Protein AF-A0A5J4R6I9-F1 (afdb_monomer_lite)

Structure (mmCIF, N/CA/C/O backbone):
data_AF-A0A5J4R6I9-F1
#
_entry.id   AF-A0A5J4R6I9-F1
#
loop_
_atom_site.group_PDB
_atom_site.id
_atom_site.type_symbol
_atom_site.label_atom_id
_atom_site.label_alt_id
_atom_site.label_comp_id
_atom_site.label_asym_id
_atom_site.label_entity_id
_atom_site.label_seq_id
_atom_site.pdbx_PDB_ins_code
_atom_site.Cartn_x
_atom_site.Cartn_y
_atom_site.Cartn_z
_atom_site.occupancy
_atom_site.B_iso_or_equiv
_atom_site.auth_seq_id
_atom_site.auth_comp_id
_atom_site.auth_asym_id
_atom_site.auth_atom_id
_atom_site.pdbx_PDB_model_num
ATOM 1 N N . MET A 1 1 ? 25.600 -30.778 99.241 1.00 45.31 1 MET A N 1
ATOM 2 C CA . MET A 1 1 ? 24.886 -31.105 97.985 1.00 45.31 1 MET A CA 1
ATOM 3 C C . MET A 1 1 ? 24.983 -29.894 97.069 1.00 45.31 1 MET A C 1
ATOM 5 O O . MET A 1 1 ? 24.876 -28.780 97.561 1.00 45.31 1 MET A O 1
ATOM 9 N N . LYS A 1 2 ? 25.383 -30.118 95.813 1.00 40.72 2 LYS A N 1
ATOM 10 C CA . LYS A 1 2 ? 26.003 -29.141 94.900 1.00 40.72 2 LYS A CA 1
ATOM 11 C C . LYS A 1 2 ? 25.007 -28.158 94.264 1.00 40.72 2 LYS A C 1
ATOM 13 O O . LYS A 1 2 ? 23.905 -28.547 93.899 1.00 40.72 2 LYS A O 1
ATOM 18 N N . HIS A 1 3 ? 25.484 -26.922 94.091 1.00 52.53 3 HIS A N 1
ATOM 19 C CA . HIS A 1 3 ? 24.996 -25.872 93.186 1.00 52.53 3 HIS A CA 1
ATOM 20 C C . HIS A 1 3 ? 24.918 -26.319 91.711 1.00 52.53 3 HIS A C 1
ATOM 22 O O . HIS A 1 3 ? 25.648 -27.237 91.338 1.00 52.53 3 HIS A O 1
ATOM 28 N N . LEU A 1 4 ? 24.117 -25.574 90.919 1.00 43.12 4 LEU A N 1
ATOM 29 C CA . LEU A 1 4 ? 24.099 -25.317 89.451 1.00 43.12 4 LEU A CA 1
ATOM 30 C C . LEU A 1 4 ? 22.637 -25.411 88.957 1.00 43.12 4 LEU A C 1
ATOM 32 O O . LEU A 1 4 ? 21.965 -26.380 89.264 1.00 43.12 4 LEU A O 1
ATOM 36 N N . GLY A 1 5 ? 22.029 -24.498 88.205 1.00 40.91 5 GLY A N 1
ATOM 37 C CA . GLY A 1 5 ? 22.426 -23.248 87.569 1.00 40.91 5 GLY A CA 1
ATOM 38 C C . GLY A 1 5 ? 21.245 -22.841 86.671 1.00 40.91 5 GLY A C 1
ATOM 39 O O . GLY A 1 5 ? 20.778 -23.643 85.870 1.00 40.91 5 GLY A O 1
ATOM 40 N N . SER A 1 6 ? 20.714 -21.631 86.844 1.00 49.66 6 SER A N 1
ATOM 41 C CA . SER A 1 6 ? 19.650 -21.069 86.001 1.00 49.66 6 SER A CA 1
ATOM 42 C C . SER A 1 6 ? 20.238 -20.690 84.638 1.00 49.66 6 SER A C 1
ATOM 44 O O . SER A 1 6 ? 20.917 -19.668 84.531 1.00 49.66 6 SER A O 1
ATOM 46 N N . THR A 1 7 ? 20.002 -21.484 83.590 1.00 47.03 7 THR A N 1
AT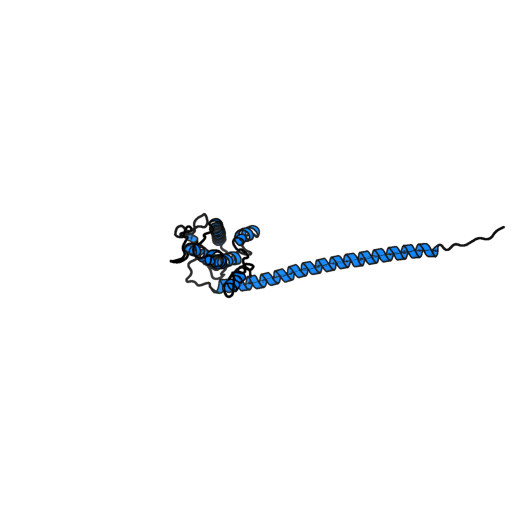OM 47 C CA . THR A 1 7 ? 20.437 -21.150 82.224 1.00 47.03 7 THR A CA 1
ATOM 48 C C . THR A 1 7 ? 19.288 -20.584 81.389 1.00 47.03 7 THR A C 1
ATOM 50 O O . THR A 1 7 ? 18.509 -21.314 80.795 1.00 47.03 7 THR A O 1
ATOM 53 N N . ASN A 1 8 ? 19.212 -19.253 81.356 1.00 51.78 8 ASN A N 1
ATOM 54 C CA . ASN A 1 8 ? 19.246 -18.427 80.142 1.00 51.78 8 ASN A CA 1
ATOM 55 C C . ASN A 1 8 ? 18.457 -18.904 78.888 1.00 51.78 8 ASN A C 1
ATOM 57 O O . ASN A 1 8 ? 19.024 -19.020 77.802 1.00 51.78 8 ASN A O 1
ATOM 61 N N . ASN A 1 9 ? 17.137 -19.095 78.990 1.00 50.00 9 ASN A N 1
ATOM 62 C CA . ASN A 1 9 ? 16.283 -19.397 77.822 1.00 50.00 9 ASN A CA 1
ATOM 63 C C . ASN A 1 9 ? 15.945 -18.167 76.947 1.00 50.00 9 ASN A C 1
ATOM 65 O O . ASN A 1 9 ? 15.616 -18.316 75.773 1.00 50.00 9 ASN A O 1
ATOM 69 N N . GLY A 1 10 ? 16.109 -16.942 77.462 1.00 50.25 10 GLY A N 1
ATOM 70 C CA . GLY A 1 10 ? 15.724 -15.712 76.748 1.00 50.25 10 GLY A CA 1
ATOM 71 C C . GLY A 1 10 ? 16.582 -15.351 75.524 1.00 50.25 10 GLY A C 1
ATOM 72 O O . GLY A 1 10 ? 16.172 -14.537 74.698 1.00 50.25 10 GLY A O 1
ATOM 73 N N . TRP A 1 11 ? 17.768 -15.949 75.361 1.00 43.66 11 TRP A N 1
ATOM 74 C CA . TRP A 1 11 ? 18.669 -15.644 74.238 1.00 43.66 11 TRP A CA 1
ATOM 75 C C . TRP A 1 11 ? 18.305 -16.383 72.943 1.00 43.66 11 TRP A C 1
ATOM 77 O O . TRP A 1 11 ? 18.544 -15.862 71.853 1.00 43.66 11 TRP A O 1
ATOM 87 N N . TYR A 1 12 ? 17.731 -17.585 73.043 1.00 48.50 12 TYR A N 1
ATOM 88 C CA . TYR A 1 12 ? 17.387 -18.413 71.882 1.00 48.50 12 TYR A CA 1
ATOM 89 C C . TYR A 1 12 ? 16.024 -18.044 71.280 1.00 48.50 12 TYR A C 1
ATOM 91 O O . TYR A 1 12 ? 15.886 -18.039 70.055 1.00 48.50 12 TYR A O 1
ATOM 99 N N . GLU A 1 13 ? 15.044 -17.663 72.104 1.00 52.19 13 GLU A N 1
ATOM 100 C CA . GLU A 1 13 ? 13.736 -17.176 71.635 1.00 52.19 13 GLU A CA 1
ATOM 101 C C . GLU A 1 13 ? 13.853 -15.829 70.911 1.00 52.19 13 GLU A C 1
ATOM 103 O O . GLU A 1 13 ? 13.344 -15.690 69.798 1.00 52.19 13 GLU A O 1
ATOM 108 N N . ASN A 1 14 ? 14.629 -14.883 71.452 1.00 51.19 14 ASN A N 1
ATOM 109 C CA . ASN A 1 14 ? 14.865 -13.586 70.807 1.00 51.19 14 ASN A CA 1
ATOM 110 C C . ASN A 1 14 ? 15.563 -13.707 69.438 1.00 51.19 14 ASN A C 1
ATOM 112 O O . ASN A 1 14 ? 15.230 -12.966 68.513 1.00 51.19 14 ASN A O 1
ATOM 116 N N . ARG A 1 15 ? 16.489 -14.665 69.253 1.00 52.44 15 ARG A N 1
ATOM 117 C CA . ARG A 1 15 ? 17.114 -14.914 67.935 1.00 52.44 15 ARG A CA 1
ATOM 118 C C . ARG A 1 15 ? 16.134 -15.486 66.913 1.00 52.44 15 ARG A C 1
ATOM 120 O O . ARG A 1 15 ? 16.192 -15.103 65.746 1.00 52.44 15 ARG A O 1
ATOM 127 N N . ARG A 1 16 ? 15.246 -16.397 67.326 1.00 55.72 16 ARG A N 1
ATOM 128 C CA . ARG A 1 16 ? 14.230 -16.977 66.431 1.00 55.72 16 ARG A CA 1
ATOM 129 C C . ARG A 1 16 ? 13.229 -15.914 65.991 1.00 55.72 16 ARG A C 1
ATOM 131 O O . ARG A 1 16 ? 12.996 -15.785 64.796 1.00 55.72 16 ARG A O 1
ATOM 138 N N . ILE A 1 17 ? 12.734 -15.101 66.922 1.00 58.44 17 ILE A N 1
ATOM 139 C CA . ILE A 1 17 ? 11.802 -14.004 66.631 1.00 58.44 17 ILE A CA 1
ATOM 140 C C . ILE A 1 17 ? 12.437 -12.997 65.653 1.00 58.44 17 ILE A C 1
ATOM 142 O O . ILE A 1 17 ? 11.849 -12.721 64.610 1.00 58.44 17 ILE A O 1
ATOM 146 N N . ASN A 1 18 ? 13.676 -12.546 65.890 1.00 59.97 18 ASN A N 1
ATOM 147 C CA . ASN A 1 18 ? 14.377 -11.633 64.969 1.00 59.97 18 ASN A CA 1
ATOM 148 C C . ASN A 1 18 ? 14.613 -12.219 63.567 1.00 59.97 18 ASN A C 1
ATOM 150 O O . ASN A 1 18 ? 14.581 -11.488 62.577 1.00 59.97 18 ASN A O 1
ATOM 154 N N . THR A 1 19 ? 14.828 -13.533 63.462 1.00 64.06 19 THR A N 1
ATOM 155 C CA . THR A 1 19 ? 15.016 -14.195 62.161 1.00 64.06 19 THR A CA 1
ATOM 156 C C . THR A 1 19 ? 13.691 -14.275 61.398 1.00 64.06 19 THR A C 1
ATOM 158 O O . THR A 1 19 ? 13.650 -13.953 60.214 1.00 64.06 19 THR A O 1
ATOM 161 N N . PHE A 1 20 ? 12.590 -14.616 62.077 1.00 65.62 20 PHE A N 1
ATOM 162 C CA . PHE A 1 20 ? 11.248 -14.627 61.483 1.00 65.62 20 PHE A CA 1
ATOM 163 C C . PHE A 1 20 ? 10.802 -13.235 61.020 1.00 65.62 20 PHE A C 1
ATOM 165 O O . PHE A 1 20 ? 10.309 -13.100 59.902 1.00 65.62 20 PHE A O 1
ATOM 172 N N . PHE A 1 21 ? 11.031 -12.195 61.827 1.00 68.38 21 PHE A N 1
ATOM 173 C CA . PHE A 1 21 ? 10.731 -10.817 61.431 1.00 68.38 21 PHE A CA 1
ATOM 174 C C . PHE A 1 21 ? 11.551 -10.380 60.216 1.00 68.38 21 PHE A C 1
ATOM 176 O O . PHE A 1 21 ? 10.981 -9.825 59.284 1.00 68.38 21 PHE A O 1
ATOM 183 N N . THR A 1 22 ? 12.850 -10.693 60.170 1.00 71.44 22 THR A N 1
ATOM 184 C CA . THR A 1 22 ? 13.708 -10.373 59.014 1.00 71.44 22 THR A CA 1
ATOM 185 C C . THR A 1 22 ? 13.243 -11.076 57.734 1.00 71.44 22 THR A C 1
ATOM 187 O O . THR A 1 22 ? 13.223 -10.454 56.677 1.00 71.44 22 THR A O 1
ATOM 190 N N . VAL A 1 23 ? 12.820 -12.344 57.813 1.00 75.25 23 VAL A N 1
ATOM 191 C CA . VAL A 1 23 ? 12.306 -13.092 56.650 1.00 75.25 23 VAL A CA 1
ATOM 192 C C . VAL A 1 23 ? 10.980 -12.513 56.153 1.00 75.25 23 VAL A C 1
ATOM 194 O O . VAL A 1 23 ? 10.816 -12.336 54.950 1.00 75.25 23 VAL A O 1
ATOM 197 N N . ILE A 1 24 ? 10.053 -12.162 57.050 1.00 78.38 24 ILE A N 1
ATOM 198 C CA . ILE A 1 24 ? 8.779 -11.524 56.673 1.00 78.38 24 ILE A CA 1
ATOM 199 C C . ILE A 1 24 ? 9.026 -10.144 56.053 1.00 78.38 24 ILE A C 1
ATOM 201 O O . ILE A 1 24 ? 8.430 -9.824 55.028 1.00 78.38 24 ILE A O 1
ATOM 205 N N . LEU A 1 25 ? 9.937 -9.351 56.627 1.00 71.75 25 LEU A N 1
ATOM 206 C CA . LEU A 1 25 ? 10.326 -8.052 56.077 1.00 71.75 25 LEU A CA 1
ATOM 207 C C . LEU A 1 25 ? 10.934 -8.213 54.677 1.00 71.75 25 LEU A C 1
ATOM 209 O O . LEU A 1 25 ? 10.559 -7.491 53.760 1.00 71.75 25 LEU A O 1
ATOM 213 N N . TYR A 1 26 ? 11.828 -9.189 54.495 1.00 77.19 26 TYR A N 1
ATOM 214 C CA . TYR A 1 26 ? 12.454 -9.478 53.206 1.00 77.19 26 TYR A CA 1
ATOM 215 C C . TYR A 1 26 ? 11.430 -9.931 52.161 1.00 77.19 26 TYR A C 1
ATOM 217 O O . TYR A 1 26 ? 11.450 -9.430 51.044 1.00 77.19 26 TYR A O 1
ATOM 225 N N . LEU A 1 27 ? 10.495 -10.815 52.522 1.00 72.50 27 LEU A N 1
ATOM 226 C CA . LEU A 1 27 ? 9.406 -11.245 51.637 1.00 72.50 27 LEU A CA 1
ATOM 227 C C . LEU A 1 27 ? 8.466 -10.087 51.279 1.00 72.50 27 LEU A C 1
ATOM 229 O O . LEU A 1 27 ? 8.045 -9.975 50.129 1.00 72.50 27 LEU A O 1
ATOM 233 N N . TYR A 1 28 ? 8.168 -9.196 52.226 1.00 74.62 28 TYR A N 1
ATOM 234 C CA . TYR A 1 28 ? 7.383 -7.989 51.972 1.00 74.62 28 TYR A CA 1
ATOM 235 C C . TYR A 1 28 ? 8.109 -7.039 51.010 1.00 74.62 28 TYR A C 1
ATOM 237 O O . TYR A 1 28 ? 7.521 -6.589 50.032 1.00 74.62 28 TYR A O 1
ATOM 245 N N . PHE A 1 29 ? 9.398 -6.765 51.220 1.00 73.50 29 PHE A N 1
ATOM 246 C CA . PHE A 1 29 ? 10.176 -5.946 50.285 1.00 73.50 29 PHE A CA 1
ATOM 247 C C . PHE A 1 29 ? 10.303 -6.604 48.908 1.00 73.50 29 PHE A C 1
ATOM 249 O O . PHE A 1 29 ? 10.124 -5.937 47.896 1.00 73.50 29 PHE A O 1
ATOM 256 N N . PHE A 1 30 ? 10.546 -7.914 48.858 1.00 72.00 30 PHE A N 1
ATOM 257 C CA . PHE A 1 30 ? 10.661 -8.672 47.615 1.00 72.00 30 PHE A CA 1
ATOM 258 C C . PHE A 1 30 ? 9.361 -8.645 46.798 1.00 72.00 30 PHE A C 1
ATOM 260 O O . PHE A 1 30 ? 9.392 -8.378 45.601 1.00 72.00 30 PHE A O 1
ATOM 267 N N . THR A 1 31 ? 8.210 -8.852 47.441 1.00 71.88 31 THR A N 1
ATOM 268 C CA . THR A 1 31 ? 6.898 -8.804 46.770 1.00 71.88 31 THR A CA 1
ATOM 269 C C . THR A 1 31 ? 6.510 -7.394 46.323 1.00 71.88 31 THR A C 1
ATOM 271 O O . THR A 1 31 ? 6.025 -7.240 45.204 1.00 71.88 31 THR A O 1
ATOM 274 N N . ASN A 1 32 ? 6.783 -6.360 47.127 1.00 75.19 32 ASN A N 1
ATOM 275 C CA . ASN A 1 32 ? 6.573 -4.967 46.711 1.00 75.19 32 ASN A CA 1
ATOM 276 C C . ASN A 1 32 ? 7.475 -4.567 45.534 1.00 75.19 32 ASN A C 1
ATOM 278 O O . ASN A 1 32 ? 7.015 -3.862 44.639 1.00 75.19 32 ASN A O 1
ATOM 282 N N . ASN A 1 33 ? 8.726 -5.038 45.505 1.00 78.06 33 ASN A N 1
ATOM 283 C CA . ASN A 1 33 ? 9.631 -4.799 44.379 1.00 78.06 33 ASN A CA 1
ATOM 284 C C . ASN A 1 33 ? 9.108 -5.462 43.096 1.00 78.06 33 ASN A C 1
ATOM 286 O O . ASN A 1 33 ? 9.007 -4.791 42.076 1.00 78.06 33 ASN A O 1
ATOM 290 N N . ILE A 1 34 ? 8.665 -6.726 43.160 1.00 81.81 34 ILE A N 1
ATOM 291 C CA . ILE A 1 34 ? 8.042 -7.403 42.006 1.00 81.81 34 ILE A CA 1
ATOM 292 C C . ILE A 1 34 ? 6.809 -6.635 41.513 1.00 81.81 34 ILE A C 1
ATOM 294 O O . ILE A 1 34 ? 6.635 -6.445 40.312 1.00 81.81 34 ILE A O 1
ATOM 298 N N . GLN A 1 35 ? 5.945 -6.176 42.421 1.00 86.12 35 GLN A N 1
ATOM 299 C CA . GLN A 1 35 ? 4.758 -5.409 42.044 1.00 86.12 35 GLN A CA 1
ATOM 300 C C . GLN A 1 35 ? 5.124 -4.075 41.375 1.00 86.12 35 GLN A C 1
ATOM 302 O O . GLN A 1 35 ? 4.488 -3.693 40.393 1.00 86.12 35 GLN A O 1
ATOM 307 N N . ALA A 1 36 ? 6.149 -3.380 41.873 1.00 84.62 36 ALA A N 1
ATOM 308 C CA . ALA A 1 36 ? 6.647 -2.151 41.264 1.00 84.62 36 ALA A CA 1
ATOM 309 C C . ALA A 1 36 ? 7.212 -2.395 39.854 1.00 84.62 36 ALA A C 1
ATOM 311 O O . ALA A 1 36 ? 6.908 -1.626 38.942 1.00 84.62 36 ALA A O 1
ATOM 312 N N . ASP A 1 37 ? 7.953 -3.487 39.650 1.00 88.94 37 ASP A N 1
ATOM 313 C CA . ASP A 1 37 ? 8.513 -3.863 38.345 1.00 88.94 37 ASP A CA 1
ATOM 314 C C . ASP A 1 37 ? 7.414 -4.210 37.321 1.00 88.94 37 ASP A C 1
ATOM 316 O O . ASP A 1 37 ? 7.470 -3.787 36.162 1.00 88.94 37 ASP A O 1
ATOM 320 N N . VAL A 1 38 ? 6.360 -4.917 37.748 1.00 90.00 38 VAL A N 1
ATOM 321 C CA . VAL A 1 38 ? 5.187 -5.213 36.901 1.00 90.00 38 VAL A CA 1
ATOM 322 C C . VAL A 1 38 ? 4.427 -3.933 36.534 1.00 90.00 38 VAL A C 1
ATOM 324 O O . VAL A 1 38 ? 4.059 -3.739 35.380 1.00 90.00 38 VAL A O 1
ATOM 327 N N . ILE A 1 39 ? 4.217 -3.018 37.484 1.00 89.38 39 ILE A N 1
ATOM 328 C CA . ILE A 1 39 ? 3.559 -1.731 37.200 1.00 89.38 39 ILE A CA 1
ATOM 329 C C . ILE A 1 39 ? 4.405 -0.887 36.238 1.00 89.38 39 ILE A C 1
ATOM 331 O O . ILE A 1 39 ? 3.863 -0.260 35.329 1.00 89.38 39 ILE A O 1
ATOM 335 N N . SER A 1 40 ? 5.726 -0.879 36.424 1.00 91.12 40 SER A N 1
ATOM 336 C CA . SER A 1 40 ? 6.663 -0.156 35.562 1.00 91.12 40 SER A CA 1
ATOM 337 C C . SER A 1 40 ? 6.646 -0.688 34.125 1.00 91.12 40 SER A C 1
ATOM 339 O O . SER A 1 40 ? 6.551 0.097 33.184 1.00 91.12 40 SER A O 1
ATOM 341 N N . SER A 1 41 ? 6.662 -2.014 33.947 1.00 89.12 41 SER A N 1
ATOM 342 C CA . SER A 1 41 ? 6.595 -2.650 32.621 1.00 89.12 41 SER A CA 1
ATOM 343 C C . SER A 1 41 ? 5.261 -2.407 31.916 1.00 89.12 41 SER A C 1
ATOM 345 O O . SER A 1 41 ? 5.267 -1.986 30.764 1.00 89.12 41 SER A O 1
ATOM 347 N N . LEU A 1 42 ? 4.129 -2.550 32.611 1.00 90.50 42 LEU A N 1
ATOM 348 C CA . LEU A 1 42 ? 2.808 -2.234 32.047 1.00 90.50 42 LEU A CA 1
ATOM 349 C C . LEU A 1 42 ? 2.684 -0.764 31.638 1.00 90.50 42 LEU A C 1
ATOM 351 O O . LEU A 1 42 ? 2.091 -0.446 30.609 1.00 90.50 42 LEU A O 1
ATOM 355 N N . LYS A 1 43 ? 3.243 0.145 32.442 1.00 88.75 43 LYS A N 1
ATOM 356 C CA . LYS A 1 43 ? 3.265 1.567 32.102 1.00 88.75 43 LYS A CA 1
ATOM 357 C C . LYS A 1 43 ? 4.123 1.829 30.866 1.00 88.75 43 LYS A C 1
ATOM 359 O O . LYS A 1 43 ? 3.704 2.587 30.004 1.00 88.75 43 LYS A O 1
ATOM 364 N N . LEU A 1 44 ? 5.284 1.183 30.759 1.00 88.75 44 LEU A N 1
ATOM 365 C CA . LEU A 1 44 ? 6.134 1.290 29.576 1.00 88.75 44 LEU A CA 1
ATOM 366 C C . LEU A 1 44 ? 5.417 0.783 28.317 1.00 88.75 44 LEU A C 1
ATOM 368 O O . LEU A 1 44 ? 5.471 1.456 27.293 1.00 88.75 44 LEU A O 1
ATOM 372 N N . GLU A 1 45 ? 4.729 -0.358 28.391 1.00 88.62 45 GLU A N 1
ATOM 373 C CA . GLU A 1 45 ? 3.934 -0.890 27.274 1.00 88.62 45 GLU A CA 1
ATOM 374 C C . GLU A 1 45 ? 2.813 0.075 26.863 1.00 88.62 45 GLU A C 1
ATOM 376 O O . GLU A 1 45 ? 2.600 0.308 25.673 1.00 88.62 45 GLU A O 1
ATOM 381 N N . LEU A 1 46 ? 2.133 0.690 27.836 1.00 87.62 46 LEU A N 1
ATOM 382 C CA . LEU A 1 46 ? 1.100 1.691 27.577 1.00 87.62 46 LEU A CA 1
ATOM 383 C C . LEU A 1 46 ? 1.672 2.950 26.911 1.00 87.62 46 LEU A C 1
ATOM 385 O O . LEU A 1 46 ? 1.149 3.387 25.887 1.00 87.62 46 LEU A O 1
ATOM 389 N N . ASP A 1 47 ? 2.756 3.503 27.457 1.00 87.31 47 ASP A N 1
ATOM 390 C CA . ASP A 1 47 ? 3.415 4.707 26.936 1.00 87.31 47 ASP A CA 1
ATOM 391 C C . ASP A 1 47 ? 3.959 4.460 25.507 1.00 87.31 47 ASP A C 1
ATOM 393 O O . ASP A 1 47 ? 3.905 5.333 24.630 1.00 87.31 47 ASP A O 1
ATOM 397 N N . GLN A 1 48 ? 4.453 3.243 25.239 1.00 88.31 48 GLN A N 1
ATOM 398 C CA . GLN A 1 48 ? 4.856 2.799 23.903 1.00 88.31 48 GLN A CA 1
ATOM 399 C C . GLN A 1 48 ? 3.660 2.721 22.952 1.00 88.31 48 GLN A C 1
ATOM 401 O O . GLN A 1 48 ? 3.735 3.248 21.840 1.00 88.31 48 GLN A O 1
ATOM 406 N N . GLN A 1 49 ? 2.554 2.111 23.381 1.00 85.38 49 GLN A N 1
ATOM 407 C CA . GLN A 1 49 ? 1.350 1.988 22.563 1.00 85.38 49 GLN A CA 1
ATOM 408 C C . GLN A 1 49 ? 0.766 3.362 22.210 1.00 85.38 49 GLN A C 1
ATOM 410 O O . GLN A 1 49 ? 0.468 3.614 21.043 1.00 85.38 49 GLN A O 1
ATOM 415 N N . GLU A 1 50 ? 0.691 4.281 23.176 1.00 87.56 50 GLU A N 1
ATOM 416 C CA . GLU A 1 50 ? 0.229 5.654 22.943 1.00 87.56 50 GLU A CA 1
ATOM 417 C C . GLU A 1 50 ? 1.106 6.367 21.903 1.00 87.56 50 GLU A C 1
ATOM 419 O O . GLU A 1 50 ? 0.604 6.997 20.969 1.00 87.56 50 GLU A O 1
ATOM 424 N N . SER A 1 51 ? 2.427 6.211 22.006 1.00 87.69 51 SER A N 1
ATOM 425 C CA . SER A 1 51 ? 3.368 6.791 21.045 1.00 87.69 51 SER A CA 1
ATOM 426 C C . SER A 1 51 ? 3.162 6.237 19.628 1.00 87.69 51 SER A C 1
ATOM 428 O O . SER A 1 51 ? 3.125 7.005 18.660 1.00 87.69 51 SER A O 1
ATOM 430 N N . ILE A 1 52 ? 2.975 4.919 19.496 1.00 86.50 52 ILE A N 1
ATOM 431 C CA . ILE A 1 52 ? 2.678 4.257 18.216 1.00 86.50 52 ILE A CA 1
ATOM 432 C C . ILE A 1 52 ? 1.346 4.740 17.639 1.00 86.50 52 ILE A C 1
ATOM 434 O O . ILE A 1 52 ? 1.243 4.960 16.428 1.00 86.50 52 ILE A O 1
ATOM 438 N N . ASP A 1 53 ? 0.335 4.946 18.475 1.00 87.44 53 ASP A N 1
ATOM 439 C CA . ASP A 1 53 ? -0.980 5.413 18.039 1.00 87.44 53 ASP A CA 1
ATOM 440 C C . ASP A 1 53 ? -0.937 6.865 17.555 1.00 87.44 53 ASP A C 1
ATOM 442 O O . ASP A 1 53 ? -1.539 7.197 16.526 1.00 87.44 53 ASP A O 1
ATOM 446 N N . VAL A 1 54 ? -0.159 7.724 18.219 1.00 89.75 54 VAL A N 1
ATOM 447 C CA . VAL A 1 54 ? 0.084 9.102 17.771 1.00 89.75 54 VAL A CA 1
ATOM 448 C C . VAL A 1 54 ? 0.780 9.121 16.409 1.00 89.75 54 VAL A C 1
ATOM 450 O O . VAL A 1 54 ? 0.355 9.861 15.516 1.00 89.75 54 VAL A O 1
ATOM 453 N N . ILE A 1 55 ? 1.826 8.311 16.216 1.00 88.19 55 ILE A N 1
ATOM 454 C CA . ILE A 1 55 ? 2.544 8.223 14.933 1.00 88.19 55 ILE A CA 1
ATOM 455 C C . ILE A 1 55 ? 1.615 7.682 13.840 1.00 88.19 55 ILE A C 1
ATOM 457 O O . ILE A 1 55 ? 1.450 8.330 12.804 1.00 88.19 55 ILE A O 1
ATOM 461 N N . THR A 1 56 ? 0.918 6.575 14.113 1.00 88.06 56 THR A N 1
ATOM 462 C CA . THR A 1 56 ? -0.082 5.975 13.211 1.00 88.06 56 THR A CA 1
ATOM 463 C C . THR A 1 56 ? -1.112 7.021 12.772 1.00 88.06 56 THR A C 1
ATOM 465 O O . THR A 1 56 ? -1.408 7.161 11.586 1.00 88.06 56 THR A O 1
ATOM 468 N N . SER A 1 57 ? -1.635 7.809 13.715 1.00 87.75 57 SER A N 1
ATOM 469 C CA . SER A 1 57 ? -2.643 8.839 13.440 1.00 87.75 57 SER A CA 1
ATOM 470 C C . SER A 1 57 ? -2.110 9.957 12.542 1.00 87.75 57 SER A C 1
ATOM 472 O O . SER A 1 57 ? -2.804 10.408 11.626 1.00 87.75 57 SER A O 1
ATOM 474 N N . ARG A 1 58 ? -0.863 10.392 12.755 1.00 89.56 58 ARG A N 1
ATOM 475 C CA . ARG A 1 58 ? -0.207 11.404 11.912 1.00 89.56 58 ARG A CA 1
ATOM 476 C C . ARG A 1 58 ? 0.020 10.893 10.492 1.00 89.56 58 ARG A C 1
ATOM 478 O O . ARG A 1 58 ? -0.263 11.618 9.540 1.00 89.56 58 ARG A O 1
ATOM 485 N N . LEU A 1 59 ? 0.478 9.652 10.344 1.00 90.44 59 LEU A N 1
ATOM 486 C CA . LEU A 1 59 ? 0.703 9.022 9.041 1.00 90.44 59 LEU A CA 1
ATOM 487 C C . LEU A 1 59 ? -0.609 8.796 8.276 1.00 90.44 59 LEU A C 1
ATOM 489 O O . LEU A 1 59 ? -0.682 9.088 7.079 1.00 90.44 59 LEU A O 1
ATOM 493 N N . ASN A 1 60 ? -1.671 8.379 8.970 1.00 90.56 60 ASN A N 1
ATOM 494 C CA . ASN A 1 60 ? -3.015 8.309 8.397 1.00 90.56 60 ASN A CA 1
ATOM 495 C C . ASN A 1 60 ? -3.477 9.689 7.929 1.00 90.56 60 ASN A C 1
ATOM 497 O O . ASN A 1 60 ? -3.877 9.841 6.781 1.00 90.56 60 ASN A O 1
ATOM 501 N N . THR A 1 61 ? -3.338 10.720 8.764 1.00 89.44 61 THR A N 1
ATOM 502 C CA . THR A 1 61 ? -3.707 12.098 8.396 1.00 89.44 61 THR A CA 1
ATOM 503 C C . THR A 1 61 ? -2.941 12.581 7.160 1.00 89.44 61 THR A C 1
ATOM 505 O O . THR A 1 61 ? -3.542 13.136 6.240 1.00 89.44 61 THR A O 1
ATOM 508 N N . LYS A 1 62 ? -1.627 12.319 7.092 1.00 90.25 62 LYS A N 1
ATOM 509 C CA . LYS A 1 62 ? -0.782 12.621 5.922 1.00 90.25 62 LYS A CA 1
ATOM 510 C C . LYS A 1 62 ? -1.257 11.875 4.670 1.00 90.25 62 LYS A C 1
ATOM 512 O O . LYS A 1 62 ? -1.254 12.447 3.588 1.00 90.25 62 LYS A O 1
ATOM 517 N N . SER A 1 63 ? -1.661 10.615 4.800 1.00 88.12 63 SER A N 1
ATOM 518 C CA . SER A 1 63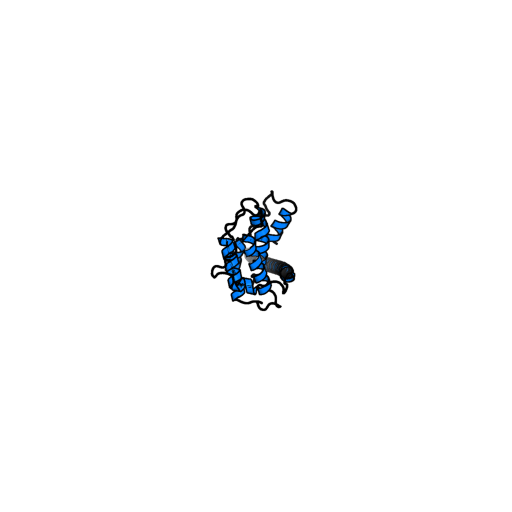 ? -2.132 9.806 3.669 1.00 88.12 63 SER A CA 1
ATOM 519 C C . SER A 1 63 ? -3.505 10.265 3.169 1.00 88.12 63 SER A C 1
ATOM 521 O O . SER A 1 63 ? -3.735 10.353 1.964 1.00 88.12 63 SER A O 1
ATOM 523 N N . LEU A 1 64 ? -4.405 10.610 4.092 1.00 87.62 64 LEU A N 1
ATOM 524 C CA . LEU A 1 64 ? -5.775 11.029 3.797 1.00 87.62 64 LEU A CA 1
ATOM 525 C C . LEU A 1 64 ? -5.868 12.452 3.240 1.00 87.62 64 LEU A C 1
ATOM 527 O O . LEU A 1 64 ? -6.798 12.741 2.493 1.00 87.62 64 LEU A O 1
ATOM 531 N N . SER A 1 65 ? -4.899 13.329 3.522 1.00 84.31 65 SER A N 1
ATOM 532 C CA . SER A 1 65 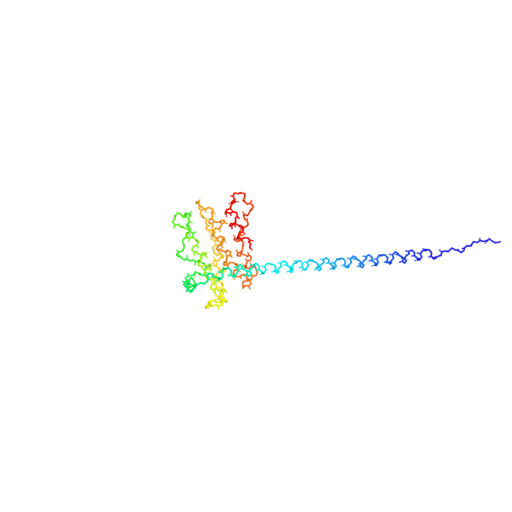? -4.858 14.676 2.927 1.00 84.31 65 SER A CA 1
ATOM 533 C C . SER A 1 65 ? -4.706 14.660 1.401 1.00 84.31 65 SER A C 1
ATOM 535 O O . SER A 1 65 ? -5.004 15.652 0.743 1.00 84.31 65 SER A O 1
ATOM 537 N N . SER A 1 66 ? -4.277 13.526 0.837 1.00 73.19 66 SER A N 1
ATOM 538 C CA . SER A 1 66 ? -4.176 13.309 -0.608 1.00 73.19 66 SER A CA 1
ATOM 539 C C . SER A 1 66 ? -5.506 12.903 -1.257 1.00 73.19 66 SER A C 1
ATOM 541 O O . SER A 1 66 ? -5.546 12.698 -2.469 1.00 73.19 66 SER A O 1
ATOM 543 N N . TYR A 1 67 ? -6.588 12.739 -0.486 1.00 74.06 67 TYR A N 1
ATOM 544 C CA . TYR A 1 67 ? -7.895 12.395 -1.038 1.00 74.06 67 TYR A CA 1
ATOM 545 C C . TYR A 1 67 ? -8.446 13.545 -1.886 1.00 74.06 67 TYR A C 1
ATOM 547 O O . TYR A 1 67 ? -8.688 14.645 -1.389 1.00 74.06 67 TYR A O 1
ATOM 555 N N . THR A 1 68 ? -8.695 13.268 -3.165 1.00 70.81 68 THR A N 1
ATOM 556 C CA . THR A 1 68 ? -9.398 14.176 -4.074 1.00 70.81 68 THR A CA 1
ATOM 557 C C . THR A 1 68 ? -10.599 13.464 -4.689 1.00 70.81 68 THR A C 1
ATOM 559 O O . THR A 1 68 ? -10.572 12.249 -4.913 1.00 70.81 68 THR A O 1
ATOM 562 N N . ASN A 1 69 ? -11.647 14.227 -5.011 1.00 63.94 69 ASN A N 1
ATOM 563 C CA . ASN A 1 69 ? -12.827 13.708 -5.713 1.00 63.94 69 ASN A CA 1
ATOM 564 C C . ASN A 1 69 ? -12.523 13.278 -7.162 1.00 63.94 69 ASN A C 1
ATOM 566 O O . ASN A 1 69 ? -13.350 12.619 -7.784 1.00 63.94 69 ASN A O 1
ATOM 570 N N . ASP A 1 70 ? -11.344 13.630 -7.685 1.00 60.38 70 ASP A N 1
ATOM 571 C CA . ASP A 1 70 ? -10.894 13.263 -9.032 1.00 60.38 70 ASP A CA 1
ATOM 572 C C . ASP A 1 70 ? -10.363 11.822 -9.098 1.00 60.38 70 ASP A C 1
ATOM 574 O O . ASP A 1 70 ? -10.200 11.255 -10.180 1.00 60.38 70 ASP A O 1
ATOM 578 N N . THR A 1 71 ? -10.097 11.199 -7.946 1.00 68.56 71 THR A N 1
ATOM 579 C CA . THR A 1 71 ? -9.764 9.774 -7.889 1.00 68.56 71 THR A CA 1
ATOM 580 C C . THR A 1 71 ? -11.031 8.929 -8.040 1.00 68.56 71 THR A C 1
ATOM 582 O O . THR A 1 71 ? -12.059 9.228 -7.438 1.00 68.56 71 THR A O 1
ATOM 585 N N . ASN A 1 72 ? -10.981 7.858 -8.844 1.00 85.44 72 ASN A N 1
ATOM 586 C CA . ASN A 1 72 ? -12.137 6.986 -9.091 1.00 85.44 72 ASN A CA 1
ATOM 587 C C . ASN A 1 72 ? -11.956 5.598 -8.437 1.00 85.44 72 ASN A C 1
ATOM 589 O O . ASN A 1 72 ? -11.712 4.610 -9.138 1.00 85.44 72 ASN A O 1
ATOM 593 N N . PRO A 1 73 ? -12.079 5.492 -7.096 1.00 93.88 73 PRO A N 1
ATOM 594 C CA . PRO A 1 73 ? -11.977 4.216 -6.385 1.00 93.88 73 PRO A CA 1
ATOM 595 C C . PRO A 1 73 ? -13.058 3.220 -6.828 1.00 93.88 73 PRO A C 1
ATOM 597 O O . PRO A 1 73 ? -12.813 2.018 -6.831 1.00 93.88 73 PRO A O 1
ATOM 600 N N . THR A 1 74 ? -14.226 3.706 -7.266 1.00 95.75 74 THR A N 1
ATOM 601 C CA . THR A 1 74 ? -15.331 2.878 -7.772 1.00 95.75 74 THR A CA 1
ATOM 602 C C . THR A 1 74 ? -14.940 2.112 -9.035 1.00 95.75 74 THR A C 1
ATOM 604 O O . THR A 1 74 ? -15.240 0.926 -9.154 1.00 95.75 74 THR A O 1
ATOM 607 N N . ALA A 1 75 ? -14.238 2.751 -9.976 1.00 95.94 75 ALA A N 1
ATOM 608 C CA . ALA A 1 75 ? -13.769 2.078 -11.185 1.00 95.94 75 ALA A CA 1
ATOM 609 C C . ALA A 1 75 ? -12.786 0.943 -10.857 1.00 95.94 75 ALA A C 1
ATOM 611 O O . ALA A 1 75 ? -12.898 -0.150 -11.415 1.00 95.94 75 ALA A O 1
ATOM 612 N N . PHE A 1 76 ? -11.863 1.167 -9.920 1.00 96.94 76 PHE A N 1
ATOM 613 C CA . PHE A 1 76 ? -10.914 0.143 -9.474 1.00 96.94 76 PHE A CA 1
ATOM 614 C C . PHE A 1 76 ? -11.608 -0.989 -8.713 1.00 96.94 76 PHE A C 1
ATOM 616 O O . PHE A 1 76 ? -11.376 -2.157 -9.014 1.00 96.94 76 PHE A O 1
ATOM 623 N N . PHE A 1 77 ? -12.541 -0.661 -7.820 1.00 98.12 77 PHE A N 1
ATOM 624 C CA . PHE A 1 77 ? -13.366 -1.637 -7.109 1.00 98.12 77 PHE A CA 1
ATOM 625 C C . PHE A 1 77 ? -14.164 -2.554 -8.052 1.00 98.12 77 PHE A C 1
ATOM 627 O O . PHE A 1 77 ? -14.244 -3.765 -7.822 1.00 98.12 77 PHE A O 1
ATOM 634 N N . ASN A 1 78 ? -14.736 -1.988 -9.118 1.00 97.75 78 ASN A N 1
ATOM 635 C CA . ASN A 1 78 ? -15.535 -2.732 -10.094 1.00 97.75 78 ASN A CA 1
ATOM 636 C C . ASN A 1 78 ? -14.683 -3.605 -11.025 1.00 97.75 78 ASN A C 1
ATOM 638 O O . ASN A 1 78 ? -15.173 -4.611 -11.529 1.00 97.75 78 ASN A O 1
ATOM 642 N N . SER A 1 79 ? -13.431 -3.215 -11.277 1.00 97.81 79 SER A N 1
ATOM 643 C CA . SER A 1 79 ? -12.539 -3.895 -12.228 1.00 97.81 79 SER A CA 1
ATOM 644 C C . SER A 1 79 ? -11.571 -4.888 -11.586 1.00 97.81 79 SER A C 1
ATOM 646 O O . SER A 1 79 ? -10.980 -5.688 -12.309 1.00 97.81 79 SER A O 1
ATOM 648 N N . ILE A 1 80 ? -11.396 -4.860 -10.259 1.00 98.44 80 ILE A N 1
ATOM 649 C CA . ILE A 1 80 ? -10.538 -5.826 -9.563 1.00 98.44 80 ILE A CA 1
ATOM 650 C C . ILE A 1 80 ? -11.146 -7.234 -9.639 1.00 98.44 80 ILE A C 1
ATOM 652 O O . ILE A 1 80 ? -12.327 -7.449 -9.335 1.00 98.44 80 ILE A O 1
ATOM 656 N N . GLY A 1 81 ? -10.321 -8.197 -10.034 1.00 98.31 81 GLY A N 1
ATOM 657 C CA . GLY A 1 81 ? -10.647 -9.611 -10.115 1.00 98.31 81 GLY A CA 1
ATOM 658 C C . GLY A 1 81 ? -10.937 -10.233 -8.749 1.00 98.31 81 GLY A C 1
ATOM 659 O O . GLY A 1 81 ? -10.619 -9.690 -7.690 1.00 98.31 81 GLY A O 1
ATOM 660 N N . VAL A 1 82 ? -11.549 -11.418 -8.768 1.00 97.38 82 VAL A N 1
ATOM 661 C CA . VAL A 1 82 ? -11.929 -12.160 -7.549 1.00 97.38 82 VAL A CA 1
ATOM 662 C C . VAL A 1 82 ? -10.709 -12.560 -6.706 1.00 97.38 82 VAL A C 1
ATOM 664 O O . VAL A 1 82 ? -10.823 -12.684 -5.480 1.00 97.38 82 VAL A O 1
ATOM 667 N N . ASP A 1 83 ? -9.562 -12.739 -7.364 1.00 97.50 83 ASP A N 1
ATOM 668 C CA . ASP A 1 83 ? -8.258 -13.062 -6.784 1.00 97.50 83 ASP A CA 1
ATOM 669 C C . ASP A 1 83 ? -7.476 -11.830 -6.297 1.00 97.50 83 ASP A C 1
ATOM 671 O O . ASP A 1 83 ? -6.427 -11.993 -5.685 1.00 97.50 83 ASP A O 1
ATOM 675 N N . GLY A 1 84 ? -7.987 -10.615 -6.529 1.00 98.38 84 GLY A N 1
ATOM 676 C CA . GLY A 1 84 ? -7.317 -9.360 -6.183 1.00 98.38 84 GLY A CA 1
ATOM 677 C C . GLY A 1 84 ? -6.464 -8.765 -7.306 1.00 98.38 84 GLY A C 1
ATOM 678 O O . GLY A 1 84 ? -5.868 -7.714 -7.102 1.00 98.38 84 GLY A O 1
ATOM 679 N N . SER A 1 85 ? -6.401 -9.389 -8.484 1.00 98.56 85 SER A N 1
ATOM 680 C CA . SER A 1 85 ? -5.626 -8.886 -9.622 1.00 98.56 85 SER A CA 1
ATOM 681 C C . SER A 1 85 ? -6.414 -7.910 -10.505 1.00 98.56 85 SER A C 1
ATOM 683 O O . SER A 1 85 ? -7.627 -7.762 -10.398 1.00 98.56 85 SER A O 1
ATOM 685 N N . TRP A 1 86 ? -5.713 -7.258 -11.428 1.00 98.62 86 TRP A N 1
ATOM 686 C CA . TRP A 1 86 ? -6.292 -6.497 -12.538 1.00 98.62 86 TRP A CA 1
ATOM 687 C C . TRP A 1 86 ? -5.750 -7.036 -13.852 1.00 98.62 86 TRP A C 1
ATOM 689 O O . TRP A 1 86 ? -4.534 -7.105 -14.021 1.00 98.62 86 TRP A O 1
ATOM 699 N N . SER A 1 87 ? -6.636 -7.382 -14.785 1.00 97.94 87 SER A N 1
ATOM 700 C CA . SER A 1 87 ? -6.266 -8.018 -16.056 1.00 97.94 87 SER A CA 1
ATOM 701 C C . SER A 1 87 ? -5.487 -7.111 -17.008 1.00 97.94 87 SER A C 1
ATOM 703 O O . SER A 1 87 ? -4.831 -7.607 -17.916 1.00 97.94 87 SER A O 1
ATOM 705 N N . ASP A 1 88 ? -5.581 -5.793 -16.835 1.00 97.94 88 ASP A N 1
ATOM 706 C CA . ASP A 1 88 ? -4.882 -4.802 -17.654 1.00 97.94 88 ASP A CA 1
ATOM 707 C C . ASP A 1 88 ? -3.470 -4.466 -17.139 1.00 97.94 88 ASP A C 1
ATOM 709 O O . ASP A 1 88 ? -2.744 -3.722 -17.793 1.00 97.94 88 ASP A O 1
ATOM 713 N N . VAL A 1 89 ? -3.054 -5.018 -15.993 1.00 98.19 89 VAL A N 1
ATOM 714 C CA . VAL A 1 89 ? -1.712 -4.807 -15.431 1.00 98.19 89 VAL A CA 1
ATOM 715 C C . VAL A 1 89 ? -0.773 -5.931 -15.872 1.00 98.19 89 VAL A C 1
ATOM 717 O O . VAL A 1 89 ? -1.031 -7.111 -15.627 1.00 98.19 89 VAL A O 1
ATOM 720 N N . ASN A 1 90 ? 0.364 -5.571 -16.471 1.00 97.81 90 ASN A N 1
ATOM 721 C CA . ASN A 1 90 ? 1.415 -6.532 -16.797 1.00 97.81 90 ASN A CA 1
ATOM 722 C C . ASN A 1 90 ? 2.287 -6.843 -15.568 1.00 97.81 90 ASN A C 1
ATOM 724 O O . ASN A 1 90 ? 3.299 -6.196 -15.324 1.00 97.81 90 ASN A O 1
ATOM 728 N N . TYR A 1 91 ? 1.925 -7.876 -14.808 1.00 97.81 91 TYR A N 1
ATOM 729 C CA . TYR A 1 91 ? 2.705 -8.328 -13.645 1.00 97.81 91 TYR A CA 1
ATOM 730 C C . TYR A 1 91 ? 3.989 -9.100 -13.985 1.00 97.81 91 TYR A C 1
ATOM 732 O O . TYR A 1 91 ? 4.712 -9.503 -13.074 1.00 97.81 91 TYR A O 1
ATOM 740 N N . ASN A 1 92 ? 4.221 -9.404 -15.263 1.00 96.88 92 ASN A N 1
ATOM 741 C CA . ASN A 1 92 ? 5.427 -10.089 -15.730 1.00 96.88 92 ASN A CA 1
ATOM 742 C C . ASN A 1 92 ? 6.414 -9.115 -16.377 1.00 96.88 92 ASN A C 1
ATOM 744 O O . ASN A 1 92 ? 7.389 -9.570 -16.968 1.00 96.88 92 ASN A O 1
ATOM 748 N N . ASP A 1 93 ? 6.145 -7.810 -16.308 1.00 95.81 93 ASP A N 1
ATOM 749 C CA . ASP A 1 93 ? 7.120 -6.799 -16.686 1.00 95.81 93 ASP A CA 1
ATOM 750 C C . ASP A 1 93 ? 8.398 -6.972 -15.858 1.00 95.81 93 ASP A C 1
ATOM 752 O O . ASP A 1 93 ? 8.343 -7.311 -14.672 1.00 95.81 93 ASP A O 1
ATOM 756 N N . LYS A 1 94 ? 9.533 -6.790 -16.523 1.00 95.94 94 LYS A N 1
ATOM 757 C CA . LYS A 1 94 ? 10.880 -6.976 -15.984 1.00 95.94 94 LYS A CA 1
ATOM 758 C C . LYS A 1 94 ? 11.776 -5.764 -16.176 1.00 95.94 94 LYS A C 1
ATOM 760 O O . LYS A 1 94 ? 12.858 -5.758 -15.606 1.00 95.94 94 LYS A O 1
ATOM 765 N N . HIS A 1 95 ? 11.324 -4.757 -16.924 1.00 95.50 95 HIS A N 1
ATOM 766 C CA . HIS A 1 95 ? 12.169 -3.654 -17.362 1.00 95.50 95 HIS A CA 1
ATOM 767 C C . HIS A 1 95 ? 11.405 -2.332 -17.270 1.00 95.50 95 HIS A C 1
ATOM 769 O O . HIS A 1 95 ? 10.495 -2.077 -18.054 1.00 95.50 95 HIS A O 1
ATOM 775 N N . SER A 1 96 ? 11.799 -1.446 -16.356 1.00 92.88 96 SER A N 1
ATOM 776 C CA . SER A 1 96 ? 11.095 -0.173 -16.117 1.00 92.88 96 SER A CA 1
ATOM 777 C C . SER A 1 96 ? 11.435 0.974 -17.076 1.00 92.88 96 SER A C 1
ATOM 779 O O . SER A 1 96 ? 11.153 2.136 -16.767 1.00 92.88 96 SER A O 1
ATOM 781 N N . ALA A 1 97 ? 12.018 0.688 -18.243 1.00 89.94 97 ALA A N 1
ATOM 782 C CA . ALA A 1 97 ? 12.434 1.713 -19.205 1.00 89.94 97 ALA A CA 1
ATOM 783 C C . ALA A 1 97 ? 11.276 2.635 -19.645 1.00 89.94 97 ALA A C 1
ATOM 785 O O . ALA A 1 97 ? 11.468 3.845 -19.757 1.00 89.94 97 ALA A O 1
ATOM 786 N N . ASP A 1 98 ? 10.073 2.076 -19.808 1.00 88.19 98 ASP A N 1
ATOM 787 C CA . ASP A 1 98 ? 8.850 2.800 -20.191 1.00 88.19 98 ASP A CA 1
ATOM 788 C C . ASP A 1 98 ? 7.898 3.032 -18.996 1.00 88.19 98 ASP A C 1
ATOM 790 O O . ASP A 1 98 ? 6.716 3.344 -19.159 1.00 88.19 98 ASP A O 1
ATOM 794 N N . GLY A 1 99 ? 8.421 2.889 -17.774 1.00 90.19 99 GLY A N 1
ATOM 795 C CA . GLY A 1 99 ? 7.663 2.853 -16.527 1.00 90.19 99 GLY A CA 1
ATOM 796 C C . GLY A 1 99 ? 7.528 1.437 -15.968 1.00 90.19 99 GLY A C 1
ATOM 797 O O . GLY A 1 99 ? 7.691 0.453 -16.678 1.00 90.19 99 GLY A O 1
ATOM 798 N N . TRP A 1 100 ? 7.240 1.331 -14.670 1.00 96.25 100 TRP A N 1
ATOM 799 C CA . TRP A 1 100 ? 7.093 0.044 -13.987 1.00 96.25 100 TRP A CA 1
ATOM 800 C C . TRP A 1 100 ? 5.620 -0.371 -13.939 1.00 96.25 100 TRP A C 1
ATOM 802 O O . TRP A 1 100 ? 4.838 0.135 -13.126 1.00 96.25 100 TRP A O 1
ATOM 812 N N . ALA A 1 101 ? 5.210 -1.269 -14.844 1.00 96.62 101 ALA A N 1
ATOM 813 C CA . ALA A 1 101 ? 3.799 -1.633 -14.997 1.00 96.62 101 ALA A CA 1
ATOM 814 C C . ALA A 1 101 ? 3.143 -2.177 -13.705 1.00 96.62 101 ALA A C 1
ATOM 816 O O . ALA A 1 101 ? 2.017 -1.755 -13.400 1.00 96.62 101 ALA A O 1
ATOM 817 N N . PRO A 1 102 ? 3.802 -3.042 -12.903 1.00 97.81 102 PRO A N 1
ATOM 818 C CA . PRO A 1 102 ? 3.235 -3.585 -11.671 1.00 97.81 102 PRO A CA 1
ATOM 819 C C . PRO A 1 102 ? 2.820 -2.537 -10.631 1.00 97.81 102 PRO A C 1
ATOM 821 O O . PRO A 1 102 ? 1.775 -2.716 -9.999 1.00 97.81 102 PRO A O 1
ATOM 824 N N . THR A 1 103 ? 3.522 -1.401 -10.509 1.00 97.19 103 THR A N 1
ATOM 825 C CA . THR A 1 103 ? 3.160 -0.330 -9.554 1.00 97.19 103 THR A CA 1
ATOM 826 C C . THR A 1 103 ? 1.738 0.193 -9.757 1.00 97.19 103 THR A C 1
ATOM 828 O O . THR A 1 103 ? 1.103 0.665 -8.811 1.00 97.19 103 THR A O 1
ATOM 831 N N . THR A 1 104 ? 1.183 0.079 -10.969 1.00 97.25 104 THR A N 1
ATOM 832 C CA . THR A 1 104 ? -0.209 0.463 -11.250 1.00 97.25 104 THR A CA 1
ATOM 833 C C . THR A 1 104 ? -1.191 -0.247 -10.317 1.00 97.25 104 THR A C 1
ATOM 835 O O . THR A 1 104 ? -2.133 0.380 -9.832 1.00 97.25 104 THR A O 1
ATOM 838 N N . HIS A 1 105 ? -0.949 -1.521 -9.999 1.00 98.56 105 HIS A N 1
ATOM 839 C CA . HIS A 1 105 ? -1.749 -2.275 -9.037 1.00 98.56 105 HIS A CA 1
ATOM 840 C C . HIS A 1 105 ? -1.741 -1.609 -7.653 1.00 98.56 105 HIS A C 1
ATOM 842 O O . HIS A 1 105 ? -2.796 -1.348 -7.074 1.00 98.56 105 HIS A O 1
ATOM 848 N N . LEU A 1 106 ? -0.555 -1.282 -7.135 1.00 98.38 106 LEU A N 1
ATOM 849 C CA . LEU A 1 106 ? -0.406 -0.678 -5.810 1.00 98.38 106 LEU A CA 1
ATOM 850 C C . LEU A 1 106 ? -0.997 0.729 -5.744 1.00 98.38 106 LEU A C 1
ATOM 852 O O . LEU A 1 106 ? -1.642 1.075 -4.756 1.00 98.38 106 LEU A O 1
ATOM 856 N N . ASN A 1 107 ? -0.852 1.520 -6.807 1.00 97.06 107 ASN A N 1
ATOM 857 C CA . ASN A 1 107 ? -1.483 2.835 -6.891 1.00 97.06 107 ASN A CA 1
ATOM 858 C C . ASN A 1 107 ? -3.013 2.739 -6.807 1.00 97.06 107 ASN A C 1
ATOM 860 O O . ASN A 1 107 ? -3.632 3.509 -6.072 1.00 97.06 107 ASN A O 1
ATOM 864 N N . ARG A 1 108 ? -3.628 1.759 -7.485 1.00 97.75 108 ARG A N 1
ATOM 865 C CA . ARG A 1 108 ? -5.078 1.508 -7.393 1.00 97.75 108 ARG A CA 1
ATOM 866 C C . ARG A 1 108 ? -5.497 1.116 -5.983 1.00 97.75 108 ARG A C 1
ATOM 868 O O . ARG A 1 108 ? -6.456 1.685 -5.461 1.00 97.75 108 ARG A O 1
ATOM 875 N N . LEU A 1 109 ? -4.760 0.205 -5.346 1.00 98.38 109 LEU A N 1
ATOM 876 C CA . LEU A 1 109 ? -5.026 -0.195 -3.962 1.00 98.38 109 LEU A CA 1
ATOM 877 C C . LEU A 1 109 ? -4.878 0.966 -2.984 1.00 98.38 109 LEU A C 1
ATOM 879 O O . LEU A 1 109 ? -5.721 1.127 -2.108 1.00 98.38 109 LEU A O 1
ATOM 883 N N . LYS A 1 110 ? -3.859 1.812 -3.153 1.00 97.38 110 LYS A N 1
ATOM 884 C CA . LYS A 1 110 ? -3.689 3.027 -2.353 1.00 97.38 110 LYS A CA 1
ATOM 885 C C . LYS A 1 110 ? -4.886 3.963 -2.518 1.00 97.38 110 LYS A C 1
ATOM 887 O O . LYS A 1 110 ? -5.425 4.425 -1.517 1.00 97.38 110 LYS A O 1
ATOM 892 N N . THR A 1 111 ? -5.352 4.205 -3.744 1.00 96.44 111 THR A N 1
ATOM 893 C CA . THR A 1 111 ? -6.568 5.001 -3.988 1.00 96.44 111 THR A CA 1
ATOM 894 C C . THR A 1 111 ? -7.797 4.393 -3.309 1.00 96.44 111 THR A C 1
ATOM 896 O O . THR A 1 111 ? -8.551 5.110 -2.651 1.00 96.44 111 THR A O 1
ATOM 899 N N . MET A 1 112 ? -7.989 3.077 -3.426 1.00 97.75 112 MET A N 1
ATOM 900 C CA . MET A 1 112 ? -9.083 2.358 -2.769 1.00 97.75 112 MET A CA 1
ATOM 901 C C . MET A 1 112 ? -8.999 2.461 -1.239 1.00 97.75 112 MET A C 1
ATOM 903 O O . MET A 1 112 ? -10.005 2.742 -0.595 1.00 97.75 112 MET A O 1
ATOM 907 N N . ALA A 1 113 ? -7.809 2.305 -0.654 1.00 97.38 113 ALA A N 1
ATOM 908 C CA . ALA A 1 113 ? -7.584 2.390 0.788 1.00 97.38 113 ALA A CA 1
ATOM 909 C C . ALA A 1 113 ? -7.816 3.802 1.342 1.00 97.38 113 ALA A C 1
ATOM 911 O O . ALA A 1 113 ? -8.421 3.956 2.402 1.00 97.38 113 ALA A O 1
ATOM 912 N N . ILE A 1 114 ? -7.394 4.840 0.611 1.00 95.81 114 ILE A N 1
ATOM 913 C CA . ILE A 1 114 ? -7.693 6.230 0.974 1.00 95.81 114 ILE A CA 1
ATOM 914 C C . ILE A 1 114 ? -9.211 6.450 0.948 1.00 95.81 114 ILE A C 1
ATOM 916 O O . ILE A 1 114 ? -9.758 6.972 1.912 1.00 95.81 114 ILE A O 1
ATOM 920 N N . ALA A 1 115 ? -9.914 6.011 -0.101 1.00 95.50 115 ALA A N 1
ATOM 921 C CA . ALA A 1 115 ? -11.373 6.125 -0.167 1.00 95.50 115 ALA A CA 1
ATOM 922 C C . ALA A 1 115 ? -12.075 5.366 0.974 1.00 95.50 115 ALA A C 1
ATOM 924 O O . ALA A 1 115 ? -12.970 5.911 1.612 1.00 95.50 115 ALA A O 1
ATOM 925 N N . PHE A 1 116 ? -11.622 4.150 1.284 1.00 96.94 116 PHE A N 1
ATOM 926 C CA . PHE A 1 116 ? -12.115 3.348 2.405 1.00 96.94 116 PHE A CA 1
ATOM 927 C C . PHE A 1 116 ? -11.971 4.059 3.759 1.00 96.94 116 PHE A C 1
ATOM 929 O O . PHE A 1 116 ? -12.828 3.914 4.626 1.00 96.94 116 PHE A O 1
ATOM 936 N N . ARG A 1 117 ? -10.916 4.856 3.953 1.00 95.19 117 ARG A N 1
ATOM 937 C CA . ARG A 1 117 ? -10.647 5.549 5.224 1.00 95.19 117 ARG A CA 1
ATOM 938 C C . ARG A 1 117 ? -11.068 7.011 5.276 1.00 95.19 117 ARG A C 1
ATOM 940 O O . ARG A 1 117 ? -10.998 7.606 6.348 1.00 95.19 117 ARG A O 1
ATOM 947 N N . SER A 1 118 ? -11.528 7.586 4.172 1.00 92.81 118 SER A N 1
ATOM 948 C CA . SER A 1 118 ? -11.980 8.976 4.102 1.00 92.81 118 SER A CA 1
ATOM 949 C C . SER A 1 118 ? -13.457 9.106 4.490 1.00 92.81 118 SER A C 1
ATOM 951 O O . SER A 1 118 ? -14.300 8.645 3.722 1.00 92.81 118 SER A O 1
ATOM 953 N N . PRO A 1 119 ? -13.818 9.815 5.582 1.00 91.31 119 PRO A N 1
ATOM 954 C CA . PRO A 1 119 ? -15.219 9.987 6.000 1.00 91.31 119 PRO A CA 1
ATOM 955 C C . PRO A 1 119 ? -16.119 10.672 4.962 1.00 91.31 119 PRO A C 1
ATOM 957 O O . PRO A 1 119 ? -17.334 10.522 4.989 1.00 91.31 119 PRO A O 1
ATOM 960 N N . ALA A 1 120 ? -15.526 11.440 4.044 1.00 89.56 120 ALA A N 1
ATOM 961 C CA . ALA A 1 120 ? -16.233 12.088 2.940 1.00 89.56 120 ALA A CA 1
ATOM 962 C C . ALA A 1 120 ? -16.506 11.149 1.747 1.00 89.56 120 ALA A C 1
ATOM 964 O O . ALA A 1 120 ? -17.193 11.542 0.805 1.00 89.56 120 ALA A O 1
ATOM 965 N N . SER A 1 121 ? -15.942 9.940 1.738 1.00 92.19 121 SER A N 1
ATOM 966 C CA . SER A 1 121 ? -16.118 8.981 0.652 1.00 92.19 121 SER A CA 1
ATOM 967 C C . SER A 1 121 ? -17.384 8.151 0.837 1.00 92.19 121 SER A C 1
ATOM 969 O O . SER A 1 121 ? -17.696 7.712 1.940 1.00 92.19 121 SER A O 1
ATOM 971 N N . SER A 1 122 ? -18.058 7.812 -0.264 1.00 92.81 122 SER A N 1
ATOM 972 C CA . SER A 1 122 ? -19.130 6.805 -0.258 1.00 92.81 122 SER A CA 1
ATOM 973 C C . SER A 1 122 ? -18.637 5.396 0.096 1.00 92.81 122 SER A C 1
ATOM 975 O O . SER A 1 122 ? -19.445 4.505 0.337 1.00 92.81 122 SER A O 1
ATOM 977 N N . TRP A 1 123 ? -17.319 5.184 0.081 1.00 95.75 123 TRP A N 1
ATOM 978 C CA . TRP A 1 123 ? -16.666 3.919 0.410 1.00 95.75 123 TRP A CA 1
ATOM 979 C C . TRP A 1 123 ? -16.185 3.840 1.857 1.00 95.75 123 TRP A C 1
ATOM 981 O O . TRP A 1 123 ? -15.578 2.830 2.217 1.00 95.75 123 TRP A O 1
ATOM 991 N N . PHE A 1 124 ? -16.442 4.876 2.663 1.00 95.62 124 PHE A N 1
ATOM 992 C CA . PHE A 1 124 ? -15.989 4.937 4.045 1.00 95.62 124 PHE A CA 1
ATOM 993 C C . PHE A 1 124 ? -16.401 3.677 4.814 1.00 95.62 124 PHE A C 1
ATOM 995 O O . PHE A 1 124 ? -17.584 3.349 4.897 1.00 95.62 124 PHE A O 1
ATOM 1002 N N . GLU A 1 125 ? -15.399 2.954 5.313 1.00 97.31 125 GLU A N 1
ATOM 1003 C CA . GLU A 1 125 ? -15.528 1.721 6.098 1.00 97.31 125 GLU A CA 1
ATOM 1004 C C . GLU A 1 125 ? -16.339 0.601 5.412 1.00 97.31 125 GLU A C 1
ATOM 1006 O O . GLU A 1 125 ? -16.857 -0.311 6.056 1.00 97.31 125 GLU A O 1
ATOM 1011 N N . ASN A 1 126 ? -16.439 0.622 4.078 1.00 98.25 126 ASN A N 1
ATOM 1012 C CA . ASN A 1 126 ? -17.149 -0.409 3.329 1.00 98.25 126 ASN A CA 1
ATOM 1013 C C . ASN A 1 126 ? -16.408 -1.763 3.385 1.00 98.25 126 ASN A C 1
ATOM 1015 O O . ASN A 1 126 ? -15.275 -1.890 2.917 1.00 98.25 126 ASN A O 1
ATOM 1019 N N . ILE A 1 127 ? -17.085 -2.797 3.894 1.00 98.12 127 ILE A N 1
ATOM 1020 C CA . ILE A 1 127 ? -16.492 -4.126 4.130 1.00 98.12 127 ILE A CA 1
ATOM 1021 C C . ILE A 1 127 ? -16.051 -4.850 2.847 1.00 98.12 127 ILE A C 1
ATOM 1023 O O . ILE A 1 127 ? -15.067 -5.594 2.845 1.00 98.12 127 ILE A O 1
ATOM 1027 N N . GLU A 1 128 ? -16.748 -4.635 1.730 1.00 98.19 128 GLU A N 1
ATOM 1028 C CA . GLU A 1 128 ? -16.380 -5.252 0.454 1.00 98.19 128 GLU A CA 1
ATOM 1029 C C . GLU A 1 128 ? -15.142 -4.570 -0.141 1.00 98.19 128 GLU A C 1
ATOM 1031 O O . GLU A 1 128 ? -14.244 -5.247 -0.647 1.00 98.19 128 GLU A O 1
ATOM 1036 N N . MET A 1 129 ? -15.058 -3.240 -0.020 1.00 98.38 129 MET A N 1
ATOM 1037 C CA . MET A 1 129 ? -13.879 -2.459 -0.399 1.00 98.38 129 MET A CA 1
ATOM 1038 C C . MET A 1 129 ? -12.663 -2.926 0.399 1.00 98.38 129 MET A C 1
ATOM 1040 O O . MET A 1 129 ? -11.645 -3.267 -0.199 1.00 98.38 129 MET A O 1
ATOM 1044 N N . GLN A 1 130 ? -12.797 -3.038 1.724 1.00 98.56 130 GLN A N 1
ATOM 1045 C CA . GLN A 1 130 ? -11.768 -3.601 2.598 1.00 98.56 130 GLN A CA 1
ATOM 1046 C C . GLN A 1 130 ? -11.302 -4.980 2.110 1.00 98.56 130 GLN A C 1
ATOM 1048 O O . GLN A 1 130 ? -10.114 -5.181 1.866 1.00 98.56 130 GLN A O 1
ATOM 1053 N N . THR A 1 131 ? -12.239 -5.910 1.904 1.00 98.44 131 THR A N 1
ATOM 1054 C CA . THR A 1 131 ? -11.936 -7.288 1.479 1.00 98.44 131 THR A CA 1
ATOM 1055 C C . THR A 1 131 ? -11.182 -7.324 0.146 1.00 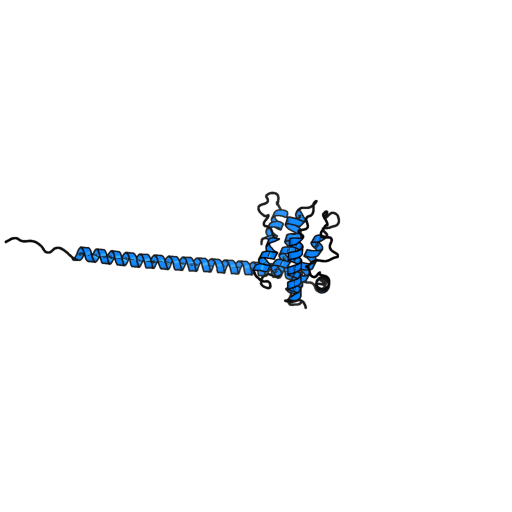98.44 131 THR A C 1
ATOM 1057 O O . THR A 1 131 ? -10.263 -8.123 -0.040 1.00 98.44 131 THR A O 1
ATOM 1060 N N . LYS A 1 132 ? -11.551 -6.461 -0.808 1.00 98.69 132 LYS A N 1
ATOM 1061 C CA . LYS A 1 132 ? -10.859 -6.350 -2.101 1.00 98.69 132 LYS A CA 1
ATOM 1062 C C . LYS A 1 132 ? -9.455 -5.764 -1.953 1.00 98.69 132 LYS A C 1
ATOM 1064 O O . LYS A 1 132 ? -8.545 -6.266 -2.608 1.00 98.69 132 LYS A O 1
ATOM 1069 N N . ILE A 1 133 ? -9.262 -4.767 -1.084 1.00 98.75 133 ILE A N 1
ATOM 1070 C CA . ILE A 1 133 ? -7.930 -4.212 -0.804 1.00 98.75 133 ILE A CA 1
ATOM 1071 C C . ILE A 1 133 ? -7.029 -5.288 -0.188 1.00 98.75 133 ILE A C 1
ATOM 1073 O O . ILE A 1 133 ? -5.919 -5.496 -0.671 1.00 98.75 133 ILE A O 1
ATOM 1077 N N . GLU A 1 134 ? -7.516 -6.016 0.823 1.00 98.75 134 GLU A N 1
ATOM 1078 C CA . GLU A 1 134 ? -6.777 -7.115 1.463 1.00 98.75 134 GLU A CA 1
ATOM 1079 C C . GLU A 1 134 ? -6.346 -8.176 0.442 1.00 98.75 134 GLU A C 1
ATOM 1081 O O . GLU A 1 134 ? -5.179 -8.568 0.402 1.00 98.75 134 GLU A O 1
ATOM 1086 N N . LYS A 1 135 ? -7.268 -8.612 -0.426 1.00 98.75 135 LYS A N 1
ATOM 1087 C CA . LYS A 1 135 ? -6.965 -9.572 -1.496 1.00 98.75 135 LYS A CA 1
ATOM 1088 C C . LYS A 1 135 ? -5.941 -9.038 -2.488 1.00 98.75 135 LYS A C 1
ATOM 1090 O O . LYS A 1 135 ? -5.044 -9.782 -2.864 1.00 98.75 135 LYS A O 1
ATOM 1095 N N . GLY A 1 136 ? -6.055 -7.776 -2.898 1.00 98.81 136 GLY A N 1
ATOM 1096 C CA . GLY A 1 136 ? -5.091 -7.157 -3.804 1.00 98.81 136 GLY A CA 1
ATOM 1097 C C . GLY A 1 136 ? -3.687 -7.111 -3.204 1.00 98.81 136 GLY A C 1
ATOM 1098 O O . GLY A 1 136 ? -2.733 -7.545 -3.844 1.00 98.81 136 GLY A O 1
ATOM 1099 N N . LEU A 1 137 ? -3.557 -6.688 -1.943 1.00 98.88 137 LEU A N 1
ATOM 1100 C CA . LEU A 1 137 ? -2.264 -6.666 -1.250 1.00 98.88 137 LEU A CA 1
ATOM 1101 C C . LEU A 1 137 ? -1.647 -8.071 -1.170 1.00 98.88 137 LEU A C 1
ATOM 1103 O O . LEU A 1 137 ? -0.479 -8.258 -1.514 1.00 98.88 137 LEU A O 1
ATOM 1107 N N . LEU A 1 138 ? -2.445 -9.078 -0.800 1.00 98.75 138 LEU A N 1
ATOM 1108 C CA . LEU A 1 138 ? -1.997 -10.473 -0.764 1.00 98.75 138 LEU A CA 1
ATOM 1109 C C . LEU A 1 138 ? -1.627 -11.007 -2.154 1.00 98.75 138 LEU A C 1
ATOM 1111 O O . LEU A 1 138 ? -0.626 -11.713 -2.281 1.00 98.75 138 LEU A O 1
ATOM 1115 N N . PHE A 1 139 ? -2.381 -10.647 -3.195 1.00 98.81 139 PHE A N 1
ATOM 1116 C CA . PHE A 1 139 ? -2.063 -10.997 -4.577 1.00 98.81 139 PHE A CA 1
ATOM 1117 C C . PHE A 1 139 ? -0.723 -10.399 -5.002 1.00 98.81 139 PHE A C 1
ATOM 1119 O O . PHE A 1 139 ? 0.137 -11.1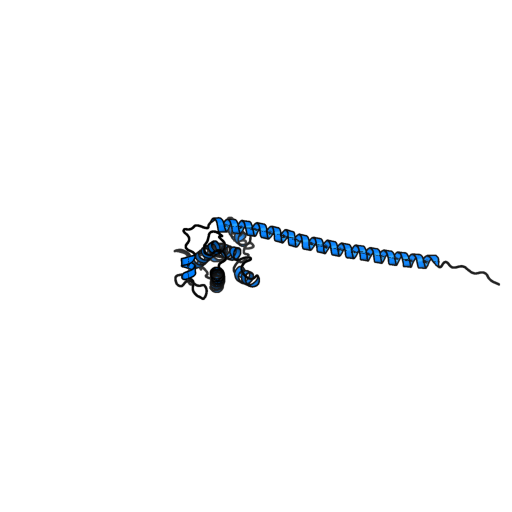25 -5.497 1.00 98.81 139 PHE A O 1
ATOM 1126 N N . TYR A 1 140 ? -0.516 -9.096 -4.786 1.00 98.75 140 TYR A N 1
ATOM 1127 C CA . TYR A 1 140 ? 0.723 -8.421 -5.170 1.00 98.75 140 TYR A CA 1
ATOM 1128 C C . TYR A 1 140 ? 1.931 -9.023 -4.459 1.00 98.75 140 TYR A C 1
ATOM 1130 O O . TYR A 1 140 ? 2.930 -9.356 -5.097 1.00 98.75 140 TYR A O 1
ATOM 1138 N N . LYS A 1 141 ? 1.800 -9.248 -3.146 1.00 98.50 141 LYS A N 1
ATOM 1139 C CA . LYS A 1 141 ? 2.805 -9.934 -2.335 1.00 98.50 141 LYS A CA 1
ATOM 1140 C C . LYS A 1 141 ? 3.124 -11.323 -2.892 1.00 98.50 141 LYS A C 1
ATOM 1142 O O . LYS A 1 141 ? 4.293 -11.663 -3.025 1.00 98.50 141 LYS A O 1
ATOM 1147 N N . ALA A 1 142 ? 2.110 -12.128 -3.215 1.00 98.38 142 ALA A N 1
ATOM 1148 C CA . ALA A 1 142 ? 2.306 -13.473 -3.757 1.00 98.38 142 ALA A CA 1
ATOM 1149 C C . ALA A 1 142 ? 2.940 -13.450 -5.155 1.00 98.38 142 ALA A C 1
ATOM 1151 O O . ALA A 1 142 ? 3.758 -14.309 -5.484 1.00 98.38 142 ALA A O 1
ATOM 1152 N N . LYS A 1 143 ? 2.574 -12.463 -5.978 1.00 98.19 143 LYS A N 1
ATOM 1153 C CA . LYS A 1 143 ? 3.116 -12.290 -7.324 1.00 98.19 143 LYS A CA 1
ATOM 1154 C C . LYS A 1 143 ? 4.570 -11.820 -7.304 1.00 98.19 143 LYS A C 1
ATOM 1156 O O . LYS A 1 143 ? 5.320 -12.190 -8.204 1.00 98.19 143 LYS A O 1
ATOM 1161 N N . ASN A 1 144 ? 4.931 -11.029 -6.294 1.00 97.06 144 ASN A N 1
ATOM 1162 C CA . ASN A 1 144 ? 6.254 -10.465 -6.052 1.00 97.06 144 ASN A CA 1
ATOM 1163 C C . ASN A 1 144 ? 6.974 -10.001 -7.339 1.00 97.06 144 ASN A C 1
ATOM 1165 O O . ASN A 1 144 ? 8.024 -10.557 -7.675 1.00 97.06 144 ASN A O 1
ATOM 1169 N N . PRO A 1 145 ? 6.420 -9.030 -8.094 1.00 96.69 145 PRO A N 1
ATOM 1170 C CA . PRO A 1 145 ? 7.073 -8.506 -9.292 1.00 96.69 145 PRO A CA 1
ATOM 1171 C C . PRO A 1 145 ? 8.471 -7.973 -8.961 1.00 96.69 145 PRO A C 1
ATOM 1173 O O . PRO A 1 145 ? 8.669 -7.363 -7.913 1.00 96.69 145 PRO A O 1
ATOM 1176 N N . GLN A 1 146 ? 9.438 -8.231 -9.839 1.00 96.06 146 GLN A N 1
ATOM 1177 C CA . GLN A 1 146 ? 10.829 -7.796 -9.682 1.00 96.06 146 GLN A CA 1
ATOM 1178 C C . GLN A 1 146 ? 11.300 -7.222 -11.005 1.00 96.06 146 GLN A C 1
ATOM 1180 O O . GLN A 1 146 ? 11.112 -7.881 -12.032 1.00 96.06 146 GLN A O 1
ATOM 1185 N N . ASP A 1 147 ? 11.879 -6.033 -10.932 1.00 96.62 147 ASP A N 1
ATOM 1186 C CA . ASP A 1 147 ? 12.555 -5.355 -12.027 1.00 96.62 147 ASP A CA 1
ATOM 1187 C C . ASP A 1 147 ? 14.011 -5.837 -12.077 1.00 96.62 147 ASP A C 1
ATOM 1189 O O . ASP A 1 147 ? 14.694 -5.859 -11.048 1.00 96.62 147 ASP A O 1
ATOM 1193 N N . ASP A 1 148 ? 14.462 -6.255 -13.256 1.00 96.12 148 ASP A N 1
ATOM 1194 C CA . ASP A 1 148 ? 15.804 -6.797 -13.463 1.00 96.12 148 ASP A CA 1
ATOM 1195 C C . ASP A 1 148 ? 16.855 -5.677 -13.642 1.00 96.12 148 ASP A C 1
ATOM 1197 O O . ASP A 1 148 ? 18.049 -5.908 -13.440 1.00 96.12 148 ASP A O 1
ATOM 1201 N N . ASP A 1 149 ? 16.417 -4.454 -13.960 1.00 94.06 149 ASP A N 1
ATOM 1202 C CA . ASP A 1 149 ? 17.260 -3.286 -14.224 1.00 94.06 149 ASP A CA 1
ATOM 1203 C C . ASP A 1 149 ? 17.326 -2.316 -13.033 1.00 94.06 149 ASP A C 1
ATOM 1205 O O . ASP A 1 149 ? 18.316 -1.595 -12.864 1.00 94.06 149 ASP A O 1
ATOM 1209 N N . ASN A 1 150 ? 16.275 -2.265 -12.206 1.00 94.81 150 ASN A N 1
ATOM 1210 C CA . ASN A 1 150 ? 16.136 -1.253 -11.160 1.00 94.81 150 ASN A CA 1
ATOM 1211 C C . ASN A 1 150 ? 15.599 -1.802 -9.827 1.00 94.81 150 ASN A C 1
ATOM 1213 O O . ASN A 1 150 ? 14.399 -1.783 -9.542 1.00 94.81 150 ASN A O 1
ATOM 1217 N N . TRP A 1 151 ? 16.529 -2.175 -8.942 1.00 94.00 151 TRP A N 1
ATOM 1218 C CA . TRP A 1 151 ? 16.253 -2.638 -7.574 1.00 94.00 151 TRP A CA 1
ATOM 1219 C C . TRP A 1 151 ? 15.391 -1.667 -6.746 1.00 94.00 151 TRP A C 1
ATOM 1221 O O . TRP A 1 151 ? 14.692 -2.099 -5.825 1.00 94.00 151 TRP A O 1
ATOM 1231 N N . TRP A 1 152 ? 15.410 -0.366 -7.075 1.00 94.81 152 TRP A N 1
ATOM 1232 C CA . TRP A 1 152 ? 14.700 0.676 -6.330 1.00 94.81 152 TRP A CA 1
ATOM 1233 C C . TRP A 1 152 ? 13.203 0.379 -6.207 1.00 94.81 152 TRP A C 1
ATOM 1235 O O . TRP A 1 152 ? 12.618 0.632 -5.156 1.00 94.81 152 TRP A O 1
ATOM 1245 N N . TYR A 1 153 ? 12.572 -0.202 -7.232 1.00 95.62 153 TYR A N 1
ATOM 1246 C CA . TYR A 1 153 ? 11.148 -0.533 -7.163 1.00 95.62 153 TYR A CA 1
ATOM 1247 C C . TYR A 1 153 ? 10.844 -1.591 -6.100 1.00 95.62 153 TYR A C 1
ATOM 1249 O O . TYR A 1 153 ? 9.890 -1.426 -5.344 1.00 95.62 153 TYR A O 1
ATOM 1257 N N . GLY A 1 154 ? 11.675 -2.631 -5.991 1.00 94.38 154 GLY A N 1
ATOM 1258 C CA . GLY A 1 154 ? 11.456 -3.743 -5.061 1.00 94.38 154 GLY A CA 1
ATOM 1259 C C . GLY A 1 154 ? 11.842 -3.454 -3.607 1.00 94.38 154 GLY A C 1
ATOM 1260 O O . GLY A 1 154 ? 11.357 -4.1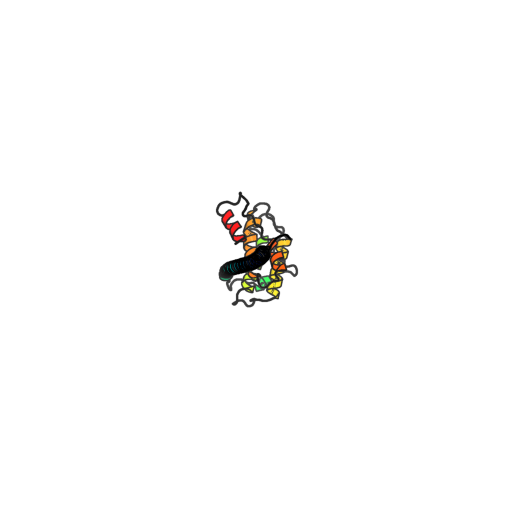34 -2.699 1.00 94.38 154 GLY A O 1
ATOM 1261 N N . GLU A 1 155 ? 12.714 -2.473 -3.367 1.00 94.56 155 GLU A N 1
ATOM 1262 C CA . GLU A 1 155 ? 13.182 -2.130 -2.014 1.00 94.56 155 GLU A CA 1
ATOM 1263 C C . GLU A 1 155 ? 12.630 -0.803 -1.489 1.00 94.56 155 GLU A C 1
ATOM 1265 O O . GLU A 1 155 ? 12.590 -0.602 -0.277 1.00 94.56 155 GLU A O 1
ATOM 1270 N N . ILE A 1 156 ? 12.186 0.094 -2.376 1.00 94.94 156 ILE A N 1
ATOM 1271 C CA . ILE A 1 156 ? 11.747 1.442 -2.009 1.00 94.94 156 ILE A CA 1
ATOM 1272 C C . ILE A 1 156 ? 10.372 1.762 -2.600 1.00 94.94 156 ILE A C 1
ATOM 1274 O O . ILE A 1 156 ? 9.412 1.931 -1.850 1.00 94.94 156 ILE A O 1
ATOM 1278 N N . GLY A 1 157 ? 10.261 1.827 -3.929 1.00 95.88 157 GLY A N 1
ATOM 1279 C CA . GLY A 1 157 ? 9.087 2.376 -4.613 1.00 95.88 157 GLY A CA 1
ATOM 1280 C C . GLY A 1 157 ? 7.776 1.659 -4.295 1.00 95.88 157 GLY A C 1
ATOM 1281 O O . GLY A 1 157 ? 6.844 2.261 -3.756 1.00 95.88 157 GLY A O 1
ATOM 1282 N N . ASP A 1 158 ? 7.704 0.366 -4.607 1.00 97.50 158 ASP A N 1
ATOM 1283 C CA . ASP A 1 158 ? 6.511 -0.439 -4.349 1.00 97.50 158 ASP A CA 1
ATOM 1284 C C . ASP A 1 158 ? 6.233 -0.583 -2.837 1.00 97.50 158 ASP A C 1
ATOM 1286 O O . ASP A 1 158 ? 5.090 -0.346 -2.427 1.00 97.50 158 ASP A O 1
ATOM 1290 N N . PRO A 1 159 ? 7.232 -0.862 -1.968 1.00 97.50 159 PRO A N 1
ATOM 1291 C CA . PRO A 1 159 ? 7.036 -0.866 -0.517 1.00 97.50 159 PRO A CA 1
ATOM 1292 C C . PRO A 1 159 ? 6.443 0.428 0.060 1.00 97.50 159 PRO A C 1
ATOM 1294 O O . PRO A 1 159 ? 5.527 0.350 0.881 1.00 97.50 159 PRO A O 1
ATOM 1297 N N . GLN A 1 160 ? 6.878 1.613 -0.390 1.00 95.62 160 GLN A N 1
ATOM 1298 C CA . GLN A 1 160 ? 6.321 2.893 0.074 1.00 95.62 160 GLN A CA 1
ATOM 1299 C C . GLN A 1 160 ? 4.822 3.022 -0.239 1.00 95.62 160 GLN A C 1
ATOM 1301 O O . GLN A 1 160 ? 4.055 3.549 0.570 1.00 95.62 160 GLN A O 1
ATOM 1306 N N . ILE A 1 161 ? 4.376 2.532 -1.398 1.00 96.56 161 ILE A N 1
ATOM 1307 C CA . ILE A 1 161 ? 2.961 2.582 -1.792 1.00 96.56 161 ILE A CA 1
ATOM 1308 C C . ILE A 1 161 ? 2.161 1.508 -1.043 1.00 96.56 161 ILE A C 1
ATOM 1310 O O . ILE A 1 161 ? 1.079 1.796 -0.521 1.00 96.56 161 ILE A O 1
ATOM 1314 N N . TYR A 1 162 ? 2.705 0.292 -0.945 1.00 98.00 162 TYR A N 1
ATOM 1315 C CA . TYR A 1 162 ? 2.096 -0.838 -0.242 1.00 98.00 162 TYR A CA 1
ATOM 1316 C C . TYR A 1 162 ? 1.859 -0.532 1.244 1.00 98.00 162 TYR A C 1
ATOM 1318 O O . TYR A 1 162 ? 0.795 -0.846 1.792 1.00 98.00 162 TYR A O 1
ATOM 1326 N N . MET A 1 163 ? 2.827 0.121 1.895 1.00 96.19 163 MET A N 1
ATOM 1327 C CA . MET A 1 163 ? 2.736 0.511 3.300 1.00 96.19 163 MET A CA 1
ATOM 1328 C C . MET A 1 163 ? 1.526 1.408 3.558 1.00 96.19 163 MET A C 1
ATOM 1330 O O . MET A 1 163 ? 0.805 1.181 4.525 1.00 96.19 163 MET A O 1
ATOM 1334 N N . VAL A 1 164 ? 1.254 2.385 2.686 1.00 95.69 164 VAL A N 1
ATOM 1335 C CA . VAL A 1 164 ? 0.121 3.307 2.870 1.00 95.69 164 VAL A CA 1
ATOM 1336 C C . VAL A 1 164 ? -1.206 2.551 2.907 1.00 95.69 164 VAL A C 1
ATOM 1338 O O . VAL A 1 164 ? -2.012 2.768 3.810 1.00 95.69 164 VAL A O 1
ATOM 1341 N N . ALA A 1 165 ? -1.435 1.639 1.959 1.00 96.56 165 ALA A N 1
ATOM 1342 C CA . ALA A 1 165 ? -2.656 0.836 1.947 1.00 96.56 165 ALA A CA 1
ATOM 1343 C C . ALA A 1 165 ? -2.755 -0.063 3.192 1.00 96.56 165 ALA A C 1
ATOM 1345 O O . ALA A 1 165 ? -3.812 -0.136 3.815 1.00 96.56 165 ALA A O 1
ATOM 1346 N N . THR A 1 166 ? -1.644 -0.683 3.599 1.00 96.88 166 THR A N 1
ATOM 1347 C CA . THR A 1 166 ? -1.573 -1.539 4.796 1.00 96.88 166 THR A CA 1
ATOM 1348 C C . THR A 1 166 ? -1.889 -0.762 6.077 1.00 96.88 166 THR A C 1
ATOM 1350 O O . THR A 1 166 ? -2.698 -1.204 6.893 1.00 96.88 166 THR A O 1
ATOM 1353 N N . LEU A 1 167 ? -1.299 0.423 6.241 1.00 95.25 167 LEU A N 1
ATOM 1354 C CA . LEU A 1 167 ? -1.505 1.291 7.397 1.00 95.25 167 LEU A CA 1
ATOM 1355 C C . LEU A 1 167 ? -2.972 1.721 7.525 1.00 95.25 167 LEU A C 1
ATOM 1357 O O . LEU A 1 167 ? -3.533 1.707 8.620 1.00 95.25 167 LEU A O 1
ATOM 1361 N N . LEU A 1 168 ? -3.610 2.049 6.401 1.00 95.94 168 LEU A N 1
ATOM 1362 C CA . LEU A 1 168 ? -5.012 2.459 6.363 1.00 95.94 168 LEU A CA 1
ATOM 1363 C C . LEU A 1 168 ? -5.976 1.315 6.724 1.00 95.94 168 LEU A C 1
ATOM 1365 O O . LEU A 1 168 ? -7.068 1.586 7.223 1.00 95.94 168 LEU A O 1
ATOM 1369 N N . LEU A 1 169 ? -5.577 0.051 6.553 1.00 96.31 169 LEU A N 1
ATOM 1370 C CA . LEU A 1 169 ? -6.342 -1.117 7.010 1.00 96.31 169 LEU A CA 1
ATOM 1371 C C . LEU A 1 169 ? -6.134 -1.456 8.498 1.00 96.31 169 LEU A C 1
ATOM 1373 O O . LEU A 1 169 ? -6.933 -2.196 9.081 1.00 96.31 169 LEU A O 1
ATOM 1377 N N . LYS A 1 170 ? -5.084 -0.927 9.143 1.00 93.06 170 LYS A N 1
ATOM 1378 C CA . LYS A 1 170 ? -4.793 -1.196 10.560 1.00 93.06 170 LYS A CA 1
ATOM 1379 C C . LYS A 1 170 ? -5.992 -0.798 11.432 1.00 93.06 170 LYS A C 1
ATOM 1381 O O . LYS A 1 170 ? -6.456 0.342 11.386 1.00 93.06 170 LYS A O 1
ATOM 1386 N N . GLY A 1 171 ? -6.471 -1.747 12.240 1.00 91.56 171 GLY A N 1
ATOM 1387 C CA . GLY A 1 171 ? -7.638 -1.584 13.117 1.00 91.56 171 GLY A CA 1
ATOM 1388 C C . GLY A 1 171 ? -8.988 -1.927 12.472 1.00 91.56 171 GLY A C 1
ATOM 1389 O O . GLY A 1 171 ? -9.996 -1.897 13.167 1.00 91.56 171 GLY A O 1
ATOM 1390 N N . TYR A 1 172 ? -9.006 -2.273 11.180 1.00 95.19 172 TYR A N 1
ATOM 1391 C CA . TYR A 1 172 ? -10.212 -2.651 10.428 1.00 95.19 172 TYR A CA 1
ATOM 1392 C C . TYR A 1 172 ? -10.165 -4.107 9.971 1.00 95.19 172 TYR A C 1
ATOM 1394 O O . TYR A 1 172 ? -11.188 -4.790 9.931 1.00 95.19 172 TYR A O 1
ATOM 1402 N N . SER A 1 173 ? -8.970 -4.604 9.665 1.00 95.00 173 SER A N 1
ATOM 1403 C CA . SER A 1 173 ? -8.711 -6.021 9.411 1.00 95.00 173 SER A CA 1
ATOM 1404 C C . SER A 1 173 ? -8.304 -6.748 10.696 1.00 95.00 173 SER A C 1
ATOM 1406 O O . SER A 1 173 ? -7.855 -6.124 11.662 1.00 95.00 173 SER A O 1
ATOM 1408 N N . SER A 1 174 ? -8.415 -8.082 10.703 1.00 95.50 174 SER A N 1
ATOM 1409 C CA . SER A 1 174 ? -7.909 -8.883 11.825 1.00 95.50 174 SER A CA 1
ATOM 1410 C C . SER A 1 174 ? -6.401 -8.689 11.998 1.00 95.50 174 SER A C 1
ATOM 1412 O O . SER A 1 174 ? -5.676 -8.408 11.037 1.00 95.50 174 SER A O 1
ATOM 1414 N N . TYR A 1 175 ? -5.923 -8.870 13.227 1.00 92.00 175 TYR A N 1
ATOM 1415 C CA . TYR A 1 175 ? -4.506 -8.744 13.546 1.00 92.00 175 TYR A CA 1
ATOM 1416 C C . TYR A 1 175 ? -3.646 -9.684 12.688 1.00 92.00 175 TYR A C 1
ATOM 1418 O O . TYR A 1 175 ? -2.670 -9.255 12.076 1.00 92.00 175 TYR A O 1
ATOM 1426 N N . GLU A 1 176 ? -4.062 -10.942 12.551 1.00 96.12 176 GLU A N 1
ATOM 1427 C CA . GLU A 1 176 ? -3.371 -11.957 11.752 1.00 96.12 176 GLU A CA 1
ATOM 1428 C C . GLU A 1 176 ? -3.316 -11.565 10.274 1.00 96.12 176 GLU A C 1
ATOM 1430 O O . GLU A 1 176 ? -2.290 -11.749 9.620 1.00 96.12 176 GLU A O 1
ATOM 1435 N N . LYS A 1 177 ? -4.404 -10.988 9.748 1.00 97.06 177 LYS A N 1
ATOM 1436 C CA . LYS A 1 177 ? -4.477 -10.541 8.355 1.00 97.06 177 LYS A CA 1
ATOM 1437 C C . LYS A 1 177 ? -3.525 -9.378 8.089 1.00 97.06 177 LYS A C 1
ATOM 1439 O O . LYS A 1 177 ? -2.816 -9.397 7.086 1.00 97.06 177 LYS A O 1
ATOM 1444 N N . ILE A 1 178 ? -3.476 -8.393 8.988 1.00 96.25 178 ILE A N 1
ATOM 1445 C CA . ILE A 1 178 ? -2.531 -7.275 8.874 1.00 96.25 178 ILE A CA 1
ATOM 1446 C C . ILE A 1 178 ? -1.094 -7.769 8.960 1.00 96.25 178 ILE A C 1
ATOM 1448 O O . ILE A 1 178 ? -0.281 -7.342 8.147 1.00 96.25 178 ILE A O 1
ATOM 1452 N N . LEU A 1 179 ? -0.776 -8.688 9.876 1.00 95.38 179 LEU A N 1
ATOM 1453 C CA . LEU A 1 179 ? 0.561 -9.277 9.941 1.00 95.38 179 LEU A CA 1
ATOM 1454 C C . LEU A 1 179 ? 0.925 -9.987 8.635 1.00 95.38 179 LEU A C 1
ATOM 1456 O O . LEU A 1 179 ? 2.001 -9.755 8.088 1.00 95.38 179 LEU A O 1
ATOM 1460 N N . GLU A 1 180 ? 0.018 -10.808 8.100 1.00 97.56 180 GLU A N 1
ATOM 1461 C CA . GLU A 1 180 ? 0.223 -11.506 6.832 1.00 97.56 180 GLU A CA 1
ATOM 1462 C C . GLU A 1 180 ? 0.526 -10.522 5.693 1.00 97.56 180 GLU A C 1
ATOM 1464 O O . GLU A 1 180 ? 1.487 -10.722 4.946 1.00 97.56 180 GLU A O 1
ATOM 1469 N N . ILE A 1 181 ? -0.254 -9.448 5.579 1.00 98.00 181 ILE A N 1
ATOM 1470 C CA . ILE A 1 181 ? -0.063 -8.383 4.589 1.00 98.00 181 ILE A CA 1
ATOM 1471 C C . ILE A 1 181 ? 1.271 -7.660 4.822 1.00 98.00 181 ILE A C 1
ATOM 1473 O O . ILE A 1 181 ? 2.041 -7.482 3.877 1.00 98.00 181 ILE A O 1
ATOM 1477 N N . ALA A 1 182 ? 1.578 -7.288 6.065 1.00 96.19 182 ALA A N 1
ATOM 1478 C CA . ALA A 1 182 ? 2.744 -6.488 6.425 1.00 96.19 182 ALA A CA 1
ATOM 1479 C C . ALA A 1 182 ? 4.077 -7.197 6.155 1.00 96.19 182 ALA A C 1
ATOM 1481 O O . ALA A 1 182 ? 5.062 -6.519 5.899 1.00 96.19 182 ALA A O 1
ATOM 1482 N N . THR A 1 183 ? 4.119 -8.535 6.115 1.00 96.38 183 THR A N 1
ATOM 1483 C CA . THR A 1 183 ? 5.356 -9.281 5.783 1.00 96.38 183 THR A CA 1
ATOM 1484 C C . THR A 1 183 ? 5.935 -9.002 4.386 1.00 96.38 183 THR A C 1
ATOM 1486 O O . THR A 1 183 ? 7.051 -9.430 4.103 1.00 96.38 183 THR A O 1
ATOM 1489 N N . TYR A 1 184 ? 5.210 -8.310 3.499 1.00 96.81 184 TYR A N 1
ATOM 1490 C CA . TYR A 1 184 ? 5.787 -7.781 2.256 1.00 96.81 184 TYR A CA 1
ATOM 1491 C C . TYR A 1 184 ? 6.809 -6.657 2.515 1.00 96.81 184 TYR A C 1
ATOM 1493 O O . TYR A 1 184 ? 7.786 -6.525 1.780 1.00 96.81 184 TYR A O 1
ATOM 1501 N N . LEU A 1 185 ? 6.596 -5.857 3.564 1.00 95.31 185 LEU A N 1
ATOM 1502 C CA . LEU A 1 185 ? 7.481 -4.768 3.962 1.00 95.31 185 LEU A CA 1
ATOM 1503 C C . LEU A 1 185 ? 8.701 -5.360 4.672 1.00 95.31 185 LEU A C 1
ATOM 1505 O O . LEU A 1 185 ? 8.574 -6.055 5.681 1.00 95.31 185 LEU A O 1
ATOM 1509 N N . ARG A 1 186 ? 9.889 -5.103 4.123 1.00 91.50 186 ARG A N 1
ATOM 1510 C CA . ARG A 1 186 ? 11.162 -5.614 4.642 1.00 91.50 186 ARG A CA 1
ATOM 1511 C C . ARG A 1 186 ? 11.963 -4.474 5.248 1.00 91.50 186 ARG A C 1
ATOM 1513 O O . ARG A 1 186 ? 12.033 -3.397 4.660 1.00 91.50 186 ARG A O 1
ATOM 1520 N N . ASP A 1 187 ? 12.606 -4.738 6.380 1.00 90.94 187 ASP A N 1
ATOM 1521 C CA . ASP A 1 187 ? 13.645 -3.848 6.886 1.00 90.94 187 ASP A CA 1
ATOM 1522 C C . ASP A 1 187 ? 14.920 -4.046 6.063 1.00 90.94 187 ASP A C 1
ATOM 1524 O O . ASP A 1 187 ? 15.475 -5.142 6.016 1.00 90.94 187 ASP A O 1
ATOM 1528 N N . VAL A 1 188 ? 15.335 -2.982 5.377 1.00 91.38 188 VAL A N 1
ATOM 1529 C CA . VAL A 1 188 ? 16.574 -2.911 4.587 1.00 91.38 188 VAL A CA 1
ATOM 1530 C C . VAL A 1 188 ? 17.418 -1.693 4.989 1.00 91.38 188 VAL A C 1
ATOM 1532 O O . VAL A 1 188 ? 18.212 -1.165 4.201 1.00 91.38 188 VAL A O 1
ATOM 1535 N N . THR A 1 189 ? 17.222 -1.184 6.211 1.00 88.88 189 THR A N 1
ATOM 1536 C CA . THR A 1 189 ? 17.943 -0.009 6.735 1.00 88.88 189 THR A CA 1
ATOM 1537 C C . THR A 1 189 ? 19.397 -0.308 7.110 1.00 88.88 189 THR A C 1
ATOM 1539 O O . THR A 1 189 ? 20.236 0.604 7.151 1.00 88.88 189 THR A O 1
ATOM 1542 N N . ASP A 1 190 ? 19.714 -1.584 7.326 1.00 90.44 190 ASP A N 1
ATOM 1543 C CA . ASP A 1 190 ? 21.054 -2.104 7.587 1.00 90.44 190 ASP A CA 1
ATOM 1544 C C . ASP A 1 190 ? 21.914 -2.232 6.315 1.00 90.44 190 ASP A C 1
ATOM 1546 O O . ASP A 1 190 ? 23.142 -2.317 6.406 1.00 90.44 190 ASP A O 1
ATOM 1550 N N . ASN A 1 191 ? 21.311 -2.156 5.122 1.00 89.69 191 ASN A N 1
ATOM 1551 C CA . ASN A 1 191 ? 22.038 -2.178 3.858 1.00 89.69 191 ASN A CA 1
ATOM 1552 C C . ASN A 1 191 ? 22.938 -0.932 3.730 1.00 89.69 191 ASN A C 1
ATOM 1554 O O . ASN A 1 191 ? 22.489 0.199 3.518 1.00 89.69 191 ASN A O 1
ATOM 1558 N N . ALA A 1 192 ? 24.252 -1.143 3.832 1.00 88.56 192 ALA A N 1
ATOM 1559 C CA . ALA A 1 192 ? 25.259 -0.084 3.762 1.00 88.56 192 ALA A CA 1
ATOM 1560 C C . ALA A 1 192 ? 25.288 0.654 2.407 1.00 88.56 192 ALA A C 1
ATOM 1562 O O . ALA A 1 192 ? 25.747 1.798 2.336 1.00 88.56 192 ALA A O 1
ATOM 1563 N N . SER A 1 193 ? 24.770 0.031 1.343 1.00 89.06 193 SER A N 1
ATOM 1564 C CA . SER A 1 193 ? 24.656 0.641 0.012 1.00 89.06 193 SER A CA 1
ATOM 1565 C C . SER A 1 193 ? 23.563 1.712 -0.047 1.00 89.06 193 SER A C 1
ATOM 1567 O O . SER A 1 193 ? 23.631 2.619 -0.876 1.00 89.06 193 SER A O 1
ATOM 1569 N N . HIS A 1 194 ? 22.582 1.674 0.860 1.00 90.25 194 HIS A N 1
ATOM 1570 C CA . HIS A 1 194 ? 21.593 2.738 0.998 1.00 90.25 194 HIS A CA 1
ATOM 1571 C C . HIS A 1 194 ? 22.233 3.950 1.677 1.00 90.25 194 HIS A C 1
ATOM 1573 O O . HIS A 1 194 ? 22.493 3.964 2.880 1.00 90.25 194 HIS A O 1
ATOM 1579 N N . GLN A 1 195 ? 22.517 4.993 0.901 1.00 89.44 195 GLN A N 1
ATOM 1580 C CA . GLN A 1 195 ? 23.129 6.234 1.380 1.00 89.44 195 GLN A CA 1
ATOM 1581 C C . GLN A 1 195 ? 22.293 7.445 0.963 1.00 89.44 195 GLN A C 1
ATOM 1583 O O . GLN A 1 195 ? 21.484 7.366 0.038 1.00 89.44 195 GLN A O 1
ATOM 1588 N N . GLY A 1 196 ? 22.474 8.567 1.665 1.00 91.88 196 GLY A N 1
ATOM 1589 C CA . GLY A 1 196 ? 21.777 9.821 1.372 1.00 91.88 196 GLY A CA 1
ATOM 1590 C C . GLY A 1 196 ? 20.260 9.641 1.288 1.00 91.88 196 GLY A C 1
ATOM 1591 O O . GLY A 1 196 ? 19.632 9.148 2.224 1.00 91.88 196 GLY A O 1
ATOM 1592 N N . GLN A 1 197 ? 19.684 10.011 0.144 1.00 91.44 197 GLN A N 1
ATOM 1593 C CA . GLN A 1 197 ? 18.242 9.944 -0.080 1.00 91.44 197 GLN A CA 1
ATOM 1594 C C . GLN A 1 197 ? 17.688 8.511 -0.027 1.00 91.44 197 GLN A C 1
ATOM 1596 O O . GLN A 1 197 ? 16.615 8.304 0.535 1.00 91.44 197 GLN A O 1
ATOM 1601 N N . ASN A 1 198 ? 18.436 7.515 -0.516 1.00 92.06 198 ASN A N 1
ATOM 1602 C CA . ASN A 1 198 ? 18.007 6.114 -0.452 1.00 92.06 198 ASN A CA 1
ATOM 1603 C C . ASN A 1 198 ? 17.864 5.646 0.997 1.00 92.06 198 ASN A C 1
ATOM 1605 O O . ASN A 1 198 ? 16.905 4.956 1.317 1.00 92.06 198 ASN A O 1
ATOM 1609 N N . ARG A 1 199 ? 18.765 6.086 1.889 1.00 91.12 199 ARG A N 1
ATOM 1610 C CA . ARG A 1 199 ? 18.668 5.793 3.327 1.00 91.12 199 ARG A CA 1
ATOM 1611 C C . ARG A 1 199 ? 17.421 6.419 3.950 1.00 91.12 199 ARG A C 1
ATOM 1613 O O . ARG A 1 199 ? 16.746 5.767 4.733 1.00 91.12 199 ARG A O 1
ATOM 1620 N N . ALA A 1 200 ? 17.104 7.660 3.582 1.00 90.94 200 ALA A N 1
ATOM 1621 C CA . ALA A 1 200 ? 15.898 8.326 4.066 1.00 90.94 200 ALA A CA 1
ATOM 1622 C C . ALA A 1 200 ? 14.619 7.606 3.605 1.00 90.94 200 ALA A C 1
ATOM 1624 O O . ALA A 1 200 ? 13.701 7.427 4.400 1.00 90.94 200 ALA A O 1
ATOM 1625 N N . TRP A 1 201 ? 14.572 7.155 2.349 1.00 92.00 201 TRP A N 1
ATOM 1626 C CA . TRP A 1 201 ? 13.407 6.455 1.809 1.00 92.00 201 TRP A CA 1
ATOM 1627 C C . TRP A 1 201 ? 13.175 5.079 2.436 1.00 92.00 201 TRP A C 1
ATOM 1629 O O . TRP A 1 201 ? 12.035 4.762 2.761 1.00 92.00 201 TRP A O 1
ATOM 1639 N N . VAL A 1 202 ? 14.224 4.282 2.670 1.00 91.56 202 VAL A N 1
ATOM 1640 C CA . VAL A 1 202 ? 14.048 2.976 3.336 1.00 91.56 202 VAL A CA 1
ATOM 1641 C C . VAL A 1 202 ? 13.616 3.122 4.792 1.00 91.56 202 VAL A C 1
ATOM 1643 O O . VAL A 1 202 ? 12.832 2.318 5.283 1.00 91.56 202 VAL A O 1
ATOM 1646 N N . SER A 1 203 ? 14.057 4.183 5.473 1.00 88.94 203 SER A N 1
ATOM 1647 C CA . SER A 1 203 ? 13.585 4.501 6.822 1.00 88.94 203 SER A CA 1
ATOM 1648 C C . SER A 1 203 ? 12.103 4.891 6.860 1.00 88.94 203 SER A C 1
ATOM 1650 O O . SER A 1 203 ? 11.432 4.565 7.835 1.00 88.94 203 SER A O 1
ATOM 1652 N N . GLU A 1 204 ? 11.573 5.538 5.813 1.00 88.50 204 GLU A N 1
ATOM 1653 C CA . GLU A 1 204 ? 10.145 5.898 5.735 1.00 88.50 204 GLU A CA 1
ATOM 1654 C C . GLU A 1 204 ? 9.233 4.665 5.747 1.00 88.50 204 GLU A C 1
ATOM 1656 O O . GLU A 1 204 ? 8.139 4.732 6.287 1.00 88.50 204 GLU A O 1
ATOM 1661 N N . ILE A 1 205 ? 9.679 3.531 5.200 1.00 87.12 205 ILE A N 1
ATOM 1662 C CA . ILE A 1 205 ? 8.879 2.295 5.133 1.00 87.12 205 ILE A CA 1
ATOM 1663 C C . ILE A 1 205 ? 8.674 1.653 6.521 1.00 87.12 205 ILE A C 1
ATOM 1665 O O . ILE A 1 205 ? 7.758 0.855 6.712 1.00 87.12 205 ILE A O 1
ATOM 1669 N N . LEU A 1 206 ? 9.530 1.981 7.491 1.00 75.19 206 LEU A N 1
ATOM 1670 C CA . LEU A 1 206 ? 9.547 1.361 8.821 1.00 75.19 206 LEU A CA 1
ATOM 1671 C C . LEU A 1 206 ? 9.112 2.303 9.948 1.00 75.19 206 LEU A C 1
ATOM 1673 O O . LEU A 1 206 ? 9.141 1.901 11.112 1.00 75.19 206 LEU A O 1
ATOM 1677 N N . THR A 1 207 ? 8.781 3.555 9.625 1.00 59.09 207 THR A N 1
ATOM 1678 C CA . THR A 1 207 ? 8.392 4.585 10.605 1.00 59.09 207 THR A CA 1
ATOM 1679 C C . THR A 1 207 ? 6.886 4.758 10.679 1.00 59.09 207 THR A C 1
ATOM 1681 O O . THR A 1 207 ? 6.402 4.991 11.809 1.00 59.09 207 THR A O 1
#

InterPro domains:
  IPR008929 Chondroitin AC/alginate lyase [G3DSA:1.50.10.100] (52-207)
  IPR008929 Chondroitin AC/alginate lyase [SSF48230] (64-203)
  IPR012970 Polysaccharide lyase 8, N-terminal alpha-helical [PF08124] (81-189)

pLDDT: mean 87.57, std 14.39, range [40.72, 98.88]

Organism: NCBI:txid433724

Radius of gyration: 30.7 Å; chains: 1; bounding box: 45×46×118 Å

Foldseek 3Di:
DDDDDDDDPPVVVVVVVVVVVVVVVVVVVVVVVVVVVVVVVVVVVVVVVVVVVVVLVVLLVVLLVPDDPPQCLVVLLVQQDPQLDHPPADLADAAQPVHDRLLVLLVSLSSLLSLCCHPPHPNPVPPSSLVSSLSNLLSCLVSQRYHPPDCCCQQFVSLLSLLNSLSSCVPSDDPVSSVSSLVSLDQPLPPPVQDDPSNVRSVSSVD

Secondary structure (DSSP, 8-state):
--------THHHHHHHHHHHHHHHHHHHHHHHHHHHHHHHHHHHHHHHHHHHHHHHHHHHHHHHTT--TT--HHHHHHH--TTS--TTS-TT---GGG--TTHHHHHHHHHHHHHHH-TTSTTTT-HHHHHHHHHHHHHHHHH----SS-THIIIIIHHHHHHHHHHHHTTTS-HHHHHHHHTTS---TT-TT--THHHHHHHHTT-

Sequence (207 aa):
MKHLGSTNNGWYENRRINTFFTVILYLYFFTNNIQADVISSLKLELDQQESIDVITSRLNTKSLSSYTNDTNPTAFFNSIGVDGSWSDVNYNDKHSADGWAPTTHLNRLKTMAIAFRSPASSWFENIEMQTKIEKGLLFYKAKNPQDDDNWWYGEIGDPQIYMVATLLLKGYSSYEKILEIATYLRDVTDNASHQGQNRAWVSEILT